Protein AF-A0A7C7WYT8-F1 (afdb_monomer)

Radius of gyration: 18.5 Å; Cα contacts (8 Å, |Δi|>4): 412; chains: 1; bounding box: 56×38×48 Å

Mean predicted aligned error: 11.15 Å

Structure (mmCIF, N/CA/C/O backbone):
data_AF-A0A7C7WYT8-F1
#
_entry.id   AF-A0A7C7WYT8-F1
#
loop_
_atom_site.group_PDB
_atom_site.id
_atom_site.type_symbol
_atom_site.label_atom_id
_atom_site.label_alt_id
_atom_site.label_comp_id
_atom_site.label_asym_id
_atom_site.label_entity_id
_atom_site.label_seq_id
_atom_site.pdbx_PDB_ins_code
_atom_site.Cartn_x
_atom_site.Cartn_y
_atom_site.Cartn_z
_atom_site.occupancy
_atom_site.B_iso_or_equiv
_atom_site.auth_seq_id
_atom_site.auth_comp_id
_atom_site.auth_asym_id
_atom_site.auth_atom_id
_atom_site.pdbx_PDB_model_num
ATOM 1 N N . MET A 1 1 ? -12.919 17.895 -23.570 1.00 29.22 1 MET A N 1
ATOM 2 C CA . MET A 1 1 ? -14.264 17.943 -22.954 1.00 29.22 1 MET A CA 1
ATOM 3 C C . MET A 1 1 ? -14.086 18.187 -21.471 1.00 29.22 1 MET A C 1
ATOM 5 O O . MET A 1 1 ? -13.219 17.578 -20.865 1.00 29.22 1 MET A O 1
ATOM 9 N N . VAL A 1 2 ? -14.806 19.173 -20.950 1.00 36.25 2 VAL A N 1
ATOM 10 C CA . VAL A 1 2 ? -14.584 19.815 -19.647 1.00 36.25 2 VAL A CA 1
ATOM 11 C C . VAL A 1 2 ? -15.156 18.960 -18.519 1.00 36.25 2 VAL A C 1
ATOM 13 O O . VAL A 1 2 ? -16.293 18.525 -18.647 1.00 36.25 2 VAL A O 1
ATOM 16 N N . ASN A 1 3 ? -14.450 18.833 -17.389 1.00 29.97 3 ASN A N 1
ATOM 17 C CA . ASN A 1 3 ? -15.117 18.765 -16.086 1.00 29.97 3 ASN A CA 1
ATOM 18 C C . ASN A 1 3 ? -14.283 19.413 -14.966 1.00 29.97 3 ASN A C 1
ATOM 20 O O . ASN A 1 3 ? -13.423 18.806 -14.344 1.00 29.97 3 ASN A O 1
ATOM 24 N N . LYS A 1 4 ? -14.565 20.709 -14.780 1.00 33.91 4 LYS A N 1
ATOM 25 C CA . LYS A 1 4 ? -14.702 21.446 -13.513 1.00 33.91 4 LYS A CA 1
ATOM 26 C C . LYS A 1 4 ? -13.928 20.900 -12.300 1.00 33.91 4 LYS A C 1
ATOM 28 O O . LYS A 1 4 ? -14.496 20.292 -11.400 1.00 33.91 4 LYS A O 1
ATOM 33 N N . LEU A 1 5 ? -12.658 21.284 -12.211 1.00 39.94 5 LEU A N 1
ATOM 34 C CA . LEU A 1 5 ? -11.981 21.499 -10.932 1.00 39.94 5 LEU A CA 1
ATOM 35 C C . LEU A 1 5 ? -12.543 22.779 -10.301 1.00 39.94 5 LEU A C 1
ATOM 37 O O . LEU A 1 5 ? -12.264 23.885 -10.760 1.00 39.94 5 LEU A O 1
ATOM 41 N N . GLY A 1 6 ? -13.368 22.629 -9.269 1.00 33.91 6 GLY A N 1
ATOM 42 C CA . GLY A 1 6 ? -13.865 23.760 -8.496 1.00 33.91 6 GLY A CA 1
ATOM 43 C C . GLY A 1 6 ? -15.051 23.405 -7.611 1.00 33.91 6 GLY A C 1
ATOM 44 O O . GLY A 1 6 ? -16.183 23.480 -8.067 1.00 33.91 6 GLY A O 1
ATOM 45 N N . LYS A 1 7 ? -14.747 23.127 -6.335 1.00 35.34 7 LYS A N 1
ATOM 46 C CA . LYS A 1 7 ? -15.657 23.015 -5.179 1.00 35.34 7 LYS A CA 1
ATOM 47 C C . LYS A 1 7 ? -16.645 21.843 -5.199 1.00 35.34 7 LYS A C 1
ATOM 49 O O . LYS A 1 7 ? -17.695 21.925 -5.809 1.00 35.34 7 LYS A O 1
ATOM 54 N N . GLU A 1 8 ? -16.317 20.812 -4.419 1.00 33.50 8 GLU A N 1
ATOM 55 C CA . GLU A 1 8 ? -17.086 20.374 -3.237 1.00 33.50 8 GLU A CA 1
ATOM 56 C C . GLU A 1 8 ? -16.431 19.109 -2.653 1.00 33.50 8 GLU A C 1
ATOM 58 O O . GLU A 1 8 ? -16.689 17.988 -3.074 1.00 33.50 8 GLU A O 1
ATOM 63 N N . PHE A 1 9 ? -15.573 19.268 -1.637 1.00 44.84 9 PHE A N 1
ATOM 64 C CA . PHE A 1 9 ? -15.157 18.162 -0.755 1.00 44.84 9 PHE A CA 1
ATOM 65 C C . PHE A 1 9 ? -16.295 17.808 0.226 1.00 44.84 9 PHE A C 1
ATOM 67 O O . PHE A 1 9 ? -16.084 17.731 1.436 1.00 44.84 9 PHE A O 1
ATOM 74 N N . ALA A 1 10 ? -17.518 17.655 -0.281 1.00 36.72 10 ALA A N 1
ATOM 75 C CA . ALA A 1 10 ? -18.745 17.573 0.508 1.00 36.72 10 ALA A CA 1
ATOM 76 C C . ALA A 1 10 ? -19.566 16.325 0.150 1.00 36.72 10 ALA A C 1
ATOM 78 O O . ALA A 1 10 ? -20.726 16.408 -0.221 1.00 36.72 10 ALA A O 1
ATOM 79 N N . ASN A 1 11 ? -18.919 15.163 0.232 1.00 41.09 11 ASN A N 1
ATOM 80 C CA . ASN A 1 11 ? -19.478 13.909 0.749 1.00 41.09 11 ASN A CA 1
ATOM 81 C C . ASN A 1 11 ? -18.380 12.851 0.635 1.00 41.09 11 ASN A C 1
ATOM 83 O O . ASN A 1 11 ? -18.300 12.105 -0.337 1.00 41.09 11 ASN A O 1
ATOM 87 N N . LYS A 1 12 ? -17.464 12.822 1.613 1.00 54.06 12 LYS A N 1
ATOM 88 C CA . LYS A 1 12 ? -16.512 11.712 1.717 1.00 54.06 12 LYS A CA 1
ATOM 89 C C . LYS A 1 12 ? -17.323 10.483 2.107 1.00 54.06 12 LYS A C 1
ATOM 91 O O . LYS A 1 12 ? -17.646 10.344 3.284 1.00 54.06 12 LYS A O 1
ATOM 96 N N . ALA A 1 13 ? -17.675 9.641 1.136 1.00 58.34 13 ALA A N 1
ATOM 97 C CA . ALA A 1 13 ? -18.209 8.318 1.419 1.00 58.34 13 ALA A CA 1
ATOM 98 C C . ALA A 1 13 ? -17.320 7.667 2.491 1.00 58.34 13 ALA A C 1
ATOM 100 O O . ALA A 1 13 ? -16.090 7.689 2.382 1.00 58.34 13 ALA A O 1
ATOM 101 N N . ASP A 1 14 ? -17.927 7.168 3.569 1.00 76.44 14 ASP A N 1
ATOM 102 C CA . ASP A 1 14 ? -17.205 6.469 4.632 1.00 76.44 14 ASP A CA 1
ATOM 103 C C . ASP A 1 14 ? -16.863 5.068 4.118 1.00 76.44 14 ASP A C 1
ATOM 105 O O . ASP A 1 14 ? -17.560 4.094 4.406 1.00 76.44 14 ASP A O 1
ATOM 109 N N . ILE A 1 15 ? -15.844 5.008 3.253 1.00 86.00 15 ILE A N 1
ATOM 110 C CA . ILE A 1 15 ? -15.311 3.766 2.708 1.00 86.00 15 ILE A CA 1
ATOM 111 C C . ILE A 1 15 ? -14.409 3.135 3.757 1.00 86.00 15 ILE A C 1
ATOM 113 O O . ILE A 1 15 ? -13.407 3.726 4.183 1.00 86.00 15 ILE A O 1
ATOM 117 N N . ARG A 1 16 ? -14.774 1.919 4.154 1.00 89.81 16 ARG A N 1
ATOM 118 C CA . ARG A 1 16 ? -14.018 1.128 5.116 1.00 89.81 16 ARG A CA 1
ATOM 119 C C . ARG A 1 16 ? -13.631 -0.215 4.528 1.00 89.81 16 ARG A C 1
ATOM 121 O O . ARG A 1 16 ? -14.393 -0.773 3.743 1.00 89.81 16 ARG A O 1
ATOM 128 N N . ILE A 1 17 ? -12.482 -0.724 4.946 1.00 91.19 17 ILE A N 1
ATOM 129 C CA . ILE A 1 17 ? -12.020 -2.076 4.624 1.00 91.19 17 ILE A CA 1
ATOM 130 C C . I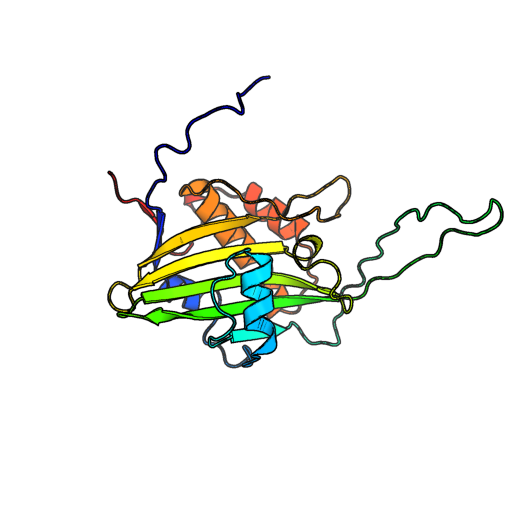LE A 1 17 ? -11.845 -2.881 5.906 1.00 91.19 17 ILE A C 1
ATOM 132 O O . ILE A 1 17 ? -11.467 -2.312 6.933 1.00 91.19 17 ILE A O 1
ATOM 136 N N . ASP A 1 18 ? -12.117 -4.180 5.845 1.00 92.06 18 ASP A N 1
ATOM 137 C CA . ASP A 1 18 ? -11.721 -5.104 6.909 1.00 92.06 18 ASP A CA 1
ATOM 138 C C . ASP A 1 18 ? -10.189 -5.213 6.924 1.00 92.06 18 ASP A C 1
ATOM 140 O O . ASP A 1 18 ? -9.567 -5.607 5.933 1.00 92.06 18 ASP A O 1
ATOM 144 N N . ILE A 1 19 ? -9.566 -4.797 8.030 1.00 92.00 19 ILE A N 1
ATOM 145 C CA . ILE A 1 19 ? -8.107 -4.759 8.136 1.00 92.00 19 ILE A CA 1
ATOM 146 C C . ILE A 1 19 ? -7.497 -6.157 8.282 1.00 92.00 19 ILE A C 1
ATOM 148 O O . ILE A 1 19 ? -6.376 -6.366 7.827 1.00 92.00 19 ILE A O 1
ATOM 152 N N . ASN A 1 20 ? -8.221 -7.121 8.858 1.00 91.25 20 ASN A N 1
ATOM 153 C CA . ASN A 1 20 ? -7.722 -8.487 9.006 1.00 91.25 20 ASN A CA 1
ATOM 154 C C . ASN A 1 20 ? -7.695 -9.184 7.651 1.00 91.25 20 ASN A C 1
ATOM 156 O O . ASN A 1 20 ? -6.673 -9.756 7.282 1.00 91.25 20 ASN A O 1
ATOM 160 N N . GLU A 1 21 ? -8.772 -9.061 6.869 1.00 91.06 21 GLU A N 1
ATOM 161 C CA . GLU A 1 21 ? -8.767 -9.584 5.502 1.00 91.06 21 GLU A CA 1
ATOM 162 C C . GLU A 1 21 ? -7.678 -8.893 4.670 1.00 91.06 21 GLU A C 1
ATOM 164 O O . GLU A 1 21 ? -6.958 -9.540 3.912 1.00 91.06 21 GLU A O 1
ATOM 169 N N . PHE A 1 22 ? -7.485 -7.582 4.848 1.00 91.75 22 PHE A N 1
ATOM 170 C CA . PHE A 1 22 ? -6.388 -6.869 4.200 1.00 91.75 22 PHE A CA 1
ATOM 171 C C . PHE A 1 22 ? -5.013 -7.447 4.586 1.00 91.75 22 PHE A C 1
ATOM 173 O O . PHE A 1 22 ? -4.163 -7.645 3.718 1.00 91.75 22 PHE A O 1
ATOM 180 N N . PHE A 1 23 ? -4.788 -7.767 5.863 1.00 91.31 23 PHE A N 1
ATOM 181 C CA . PHE A 1 23 ? -3.543 -8.383 6.332 1.00 91.31 23 PHE A CA 1
ATOM 182 C C . PHE A 1 23 ? -3.325 -9.779 5.749 1.00 91.31 23 PHE A C 1
ATOM 184 O O . PHE A 1 23 ? -2.203 -10.094 5.344 1.00 91.31 23 PHE A O 1
ATOM 191 N N . GLU A 1 24 ? -4.379 -10.589 5.668 1.00 90.38 24 GLU A N 1
ATOM 192 C CA . GLU A 1 24 ? -4.338 -11.928 5.077 1.00 90.38 24 GLU A CA 1
ATOM 193 C C . GLU A 1 24 ? -4.011 -11.870 3.581 1.00 90.38 24 GLU A C 1
ATOM 195 O O . GLU A 1 24 ? -3.082 -12.540 3.131 1.00 90.38 24 GLU A O 1
ATOM 200 N N . ARG A 1 25 ? -4.700 -11.012 2.819 1.00 89.25 25 ARG A N 1
ATOM 201 C CA . ARG A 1 25 ? -4.519 -10.877 1.360 1.00 89.25 25 ARG A CA 1
ATOM 202 C C . ARG A 1 25 ? -3.131 -10.401 0.963 1.00 89.25 25 ARG A C 1
ATOM 204 O O . ARG A 1 25 ? -2.635 -10.784 -0.088 1.00 89.25 25 ARG A O 1
ATOM 211 N N . PHE A 1 26 ? -2.519 -9.549 1.780 1.00 90.81 26 PHE A N 1
ATOM 212 C CA . PHE A 1 26 ? -1.166 -9.053 1.536 1.00 90.81 26 PHE A CA 1
ATOM 213 C C . PHE A 1 26 ? -0.084 -9.870 2.248 1.00 90.81 26 PHE A C 1
ATOM 215 O O . PHE A 1 26 ? 1.088 -9.502 2.158 1.00 90.81 26 PHE A O 1
ATOM 222 N N . HIS A 1 27 ? -0.445 -10.957 2.940 1.00 89.56 27 HIS A N 1
ATOM 223 C CA . HIS A 1 27 ? 0.479 -11.796 3.707 1.00 89.56 27 HIS A CA 1
ATOM 224 C C . HIS A 1 27 ? 1.312 -10.999 4.734 1.00 89.56 27 HIS A C 1
ATOM 226 O O . HIS A 1 27 ? 2.478 -11.296 4.981 1.00 89.56 27 HIS A O 1
ATOM 232 N N . LEU A 1 28 ? 0.731 -9.972 5.367 1.00 89.81 28 LEU A N 1
ATOM 233 C CA . LEU A 1 28 ? 1.478 -9.033 6.227 1.00 89.81 28 LEU A CA 1
ATOM 234 C C . LEU A 1 28 ? 1.940 -9.639 7.561 1.00 89.81 28 LEU A C 1
ATOM 236 O O . LEU A 1 28 ? 2.813 -9.088 8.238 1.00 89.81 28 LEU A O 1
ATOM 240 N N . HIS A 1 29 ? 1.368 -10.777 7.952 1.00 86.25 29 HIS A N 1
ATOM 241 C CA . HIS A 1 29 ? 1.795 -11.536 9.127 1.00 86.25 29 HIS A CA 1
ATOM 242 C C . HIS A 1 29 ? 2.935 -12.515 8.848 1.00 86.25 29 HIS A C 1
ATOM 244 O O . HIS A 1 29 ? 3.522 -13.023 9.802 1.00 86.25 29 HIS A O 1
ATOM 250 N N . ASP A 1 30 ? 3.277 -12.734 7.582 1.00 85.00 30 ASP A N 1
ATOM 251 C CA . ASP A 1 30 ? 4.286 -13.697 7.165 1.00 85.00 30 ASP A CA 1
ATOM 252 C C . ASP A 1 30 ? 5.673 -13.393 7.774 1.00 85.00 30 ASP A C 1
ATOM 254 O O . ASP A 1 30 ? 6.023 -12.238 8.038 1.00 85.00 30 ASP A O 1
ATOM 258 N N . GLU A 1 31 ? 6.473 -14.428 8.037 1.00 81.50 31 GLU A N 1
ATOM 259 C CA . GLU A 1 31 ? 7.799 -14.309 8.651 1.00 81.50 31 GLU A CA 1
ATOM 260 C C . GLU A 1 31 ? 8.823 -13.559 7.789 1.00 81.50 31 GLU A C 1
ATOM 262 O O . GLU A 1 31 ? 9.823 -13.049 8.312 1.00 81.50 31 GLU A O 1
ATOM 267 N N . HIS A 1 32 ? 8.591 -13.460 6.480 1.00 82.25 32 HIS A N 1
ATOM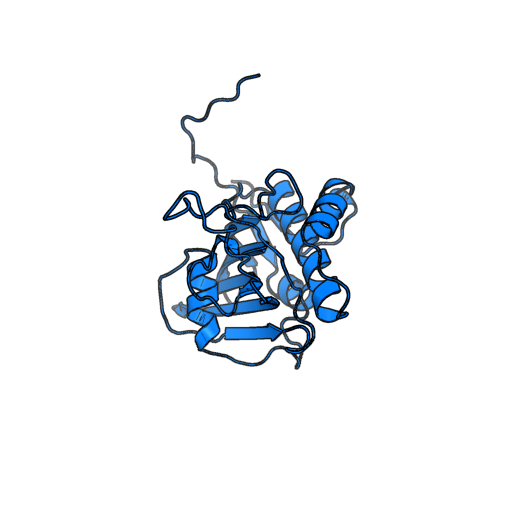 268 C CA . HIS A 1 32 ? 9.451 -12.717 5.570 1.00 82.25 32 HIS A CA 1
ATOM 269 C C . HIS A 1 32 ? 9.390 -11.201 5.805 1.00 82.25 32 HIS A C 1
ATOM 271 O O . HIS A 1 32 ? 10.354 -10.498 5.502 1.00 82.25 32 HIS A O 1
ATOM 277 N N . PHE A 1 33 ? 8.307 -10.690 6.400 1.00 85.81 33 PHE A N 1
ATOM 278 C CA . PHE A 1 33 ? 8.238 -9.302 6.849 1.00 85.81 33 PHE A CA 1
ATOM 279 C C . PHE A 1 33 ? 9.126 -9.101 8.081 1.00 85.81 33 PHE A C 1
ATOM 281 O O . PHE A 1 33 ? 8.801 -9.555 9.183 1.00 85.81 33 PHE A O 1
ATOM 288 N N . LYS A 1 34 ? 10.242 -8.391 7.916 1.00 86.19 34 LYS A N 1
ATOM 289 C CA . LYS A 1 34 ? 11.188 -8.110 9.004 1.00 86.19 34 LYS A CA 1
ATOM 290 C C . LYS A 1 34 ? 10.871 -6.772 9.656 1.00 86.19 34 LYS A C 1
ATOM 292 O O . LYS A 1 34 ? 10.515 -5.819 8.967 1.00 86.19 34 LYS A O 1
ATOM 297 N N . GLU A 1 35 ? 10.963 -6.721 10.983 1.00 85.69 35 GLU A N 1
ATOM 298 C CA . GLU A 1 35 ? 10.805 -5.474 11.734 1.00 85.69 35 GLU A CA 1
ATOM 299 C C . GLU A 1 35 ? 11.935 -4.504 11.385 1.00 85.69 35 GLU A C 1
ATOM 301 O O . GLU A 1 35 ? 13.109 -4.867 11.451 1.00 85.69 35 GLU A O 1
ATOM 306 N N . ASP A 1 36 ? 11.576 -3.273 11.022 1.00 82.19 36 ASP A N 1
ATOM 307 C CA . ASP A 1 36 ? 12.548 -2.229 10.701 1.00 82.19 36 ASP A CA 1
ATOM 308 C C . ASP A 1 36 ? 11.994 -0.838 11.054 1.00 82.19 36 ASP A C 1
ATOM 310 O O . ASP A 1 36 ? 11.259 -0.247 10.258 1.00 82.19 36 ASP A O 1
ATOM 314 N N . PRO A 1 37 ? 12.382 -0.271 12.213 1.00 75.81 37 PRO A N 1
ATOM 315 C CA . PRO A 1 37 ? 11.924 1.042 12.661 1.00 75.81 37 PRO A CA 1
ATOM 316 C C . PRO A 1 37 ? 12.203 2.186 11.678 1.00 75.81 37 PRO A C 1
ATOM 318 O O . PRO A 1 37 ? 11.494 3.195 11.707 1.00 75.81 37 PRO A O 1
ATOM 321 N N . ALA A 1 38 ? 13.211 2.061 10.806 1.00 77.06 38 ALA A N 1
ATOM 322 C CA . ALA A 1 38 ? 13.522 3.092 9.821 1.00 77.06 38 ALA A CA 1
ATOM 323 C C . ALA A 1 38 ? 12.428 3.206 8.748 1.00 77.06 38 ALA A C 1
ATOM 325 O O . ALA A 1 38 ? 12.237 4.282 8.178 1.00 77.06 38 ALA A O 1
ATOM 326 N N . PHE A 1 39 ? 11.666 2.134 8.502 1.00 79.25 39 PHE A N 1
ATOM 327 C CA . PHE A 1 39 ? 10.574 2.151 7.532 1.00 79.25 39 PHE A CA 1
ATOM 328 C C . PHE A 1 39 ? 9.299 2.811 8.058 1.00 79.25 39 PHE A C 1
ATOM 330 O O . PHE A 1 39 ? 8.484 3.240 7.243 1.00 79.25 39 PHE A O 1
ATOM 337 N N . HIS A 1 40 ? 9.132 2.977 9.375 1.00 84.19 40 HIS A N 1
ATOM 338 C CA . HIS A 1 40 ? 7.969 3.669 9.942 1.00 84.19 40 HIS A CA 1
ATOM 339 C C . HIS A 1 40 ? 7.808 5.082 9.361 1.00 84.19 40 HIS A C 1
ATOM 341 O O . HIS A 1 40 ? 6.774 5.426 8.785 1.00 84.19 40 HIS A O 1
ATOM 347 N N . THR A 1 41 ? 8.858 5.901 9.467 1.00 81.25 41 THR A N 1
ATOM 348 C CA . THR A 1 41 ? 8.844 7.292 8.991 1.00 81.25 41 THR A CA 1
ATOM 349 C C . THR A 1 41 ? 8.752 7.370 7.473 1.00 81.25 41 THR A C 1
ATOM 351 O O . THR A 1 41 ? 8.072 8.250 6.951 1.00 81.25 41 THR A O 1
ATOM 354 N N . VAL A 1 42 ? 9.377 6.426 6.768 1.00 79.19 42 VAL A N 1
ATOM 355 C CA . VAL A 1 42 ? 9.320 6.312 5.308 1.00 79.19 42 VAL A CA 1
ATOM 356 C C . VAL A 1 42 ? 7.894 6.050 4.831 1.00 79.19 42 VAL A C 1
ATOM 358 O O . VAL A 1 42 ? 7.398 6.794 3.989 1.00 79.19 42 VAL A O 1
ATOM 361 N N . VAL A 1 43 ? 7.213 5.044 5.391 1.00 84.69 43 VAL A N 1
ATOM 362 C CA . VAL A 1 43 ? 5.835 4.689 5.016 1.00 84.69 43 VAL A CA 1
ATOM 363 C C . VAL A 1 43 ? 4.910 5.880 5.256 1.00 84.69 43 VAL A C 1
ATOM 365 O O . VAL A 1 43 ? 4.182 6.284 4.349 1.00 84.69 43 VAL A O 1
ATOM 368 N N . LEU A 1 44 ? 4.986 6.500 6.442 1.00 84.94 44 LEU A N 1
ATOM 369 C CA . LEU A 1 44 ? 4.170 7.669 6.774 1.00 84.94 44 LEU A CA 1
ATOM 370 C C . LEU A 1 44 ? 4.482 8.880 5.886 1.00 84.94 44 LEU A C 1
ATOM 372 O O . LEU A 1 44 ? 3.560 9.608 5.523 1.00 84.94 44 LEU A O 1
ATOM 376 N N . ALA A 1 45 ? 5.742 9.108 5.512 1.00 82.44 45 ALA A N 1
ATOM 377 C CA . ALA A 1 45 ? 6.122 10.195 4.612 1.00 82.44 45 ALA A CA 1
ATOM 378 C C . ALA A 1 45 ? 5.593 9.977 3.185 1.00 82.44 45 ALA A C 1
ATOM 380 O O . ALA A 1 45 ? 5.053 10.915 2.591 1.00 82.44 45 ALA A O 1
ATOM 381 N N . SER A 1 46 ? 5.680 8.749 2.662 1.00 81.62 46 SER A N 1
ATOM 382 C CA . SER A 1 46 ? 5.185 8.383 1.327 1.00 81.62 46 SER A CA 1
ATOM 383 C C . SER A 1 46 ? 3.680 8.623 1.184 1.00 81.62 46 SER A C 1
ATOM 385 O O . SER A 1 46 ? 3.245 9.211 0.199 1.00 81.62 46 SER A O 1
ATOM 387 N N . VAL A 1 47 ? 2.888 8.293 2.209 1.00 84.06 47 VAL A N 1
ATOM 388 C CA . VAL A 1 47 ? 1.439 8.589 2.247 1.00 84.06 47 VAL A CA 1
ATOM 389 C C . VAL A 1 47 ? 1.116 9.954 2.880 1.00 84.06 47 VAL A C 1
ATOM 391 O O . VAL A 1 47 ? -0.047 10.312 3.082 1.00 84.06 47 VAL A O 1
ATOM 394 N N . ASN A 1 48 ? 2.143 10.752 3.189 1.00 81.81 48 ASN A N 1
ATOM 395 C CA . ASN A 1 48 ? 2.076 12.092 3.776 1.00 81.81 48 ASN A CA 1
ATOM 396 C C . ASN A 1 48 ? 1.288 12.169 5.118 1.00 81.81 48 ASN A C 1
ATOM 398 O O . ASN A 1 48 ? 0.697 13.194 5.465 1.00 81.81 48 ASN A O 1
ATOM 402 N N . ALA A 1 49 ? 1.258 11.085 5.891 1.00 77.88 49 ALA A N 1
ATOM 403 C CA . ALA A 1 49 ? 0.500 10.931 7.136 1.00 77.88 49 ALA A CA 1
ATOM 404 C C . ALA A 1 49 ? 1.267 11.334 8.415 1.00 77.88 49 ALA A C 1
ATOM 406 O O . ALA A 1 49 ? 0.862 10.949 9.511 1.00 77.88 49 ALA A O 1
ATOM 407 N N . LEU A 1 50 ? 2.357 12.103 8.301 1.00 63.62 50 LEU A N 1
ATOM 408 C CA . LEU A 1 50 ? 3.271 12.423 9.407 1.00 63.62 50 LEU A CA 1
ATOM 409 C C . LEU A 1 50 ? 2.552 13.094 10.595 1.00 63.62 50 LEU A C 1
ATOM 411 O O . LEU A 1 50 ? 2.308 14.300 10.603 1.00 63.62 50 LEU A O 1
ATOM 415 N N . LYS A 1 51 ? 2.223 12.286 11.610 1.00 62.44 51 LYS A N 1
ATOM 416 C CA . LYS A 1 51 ? 1.723 12.721 12.926 1.00 62.44 51 LYS A CA 1
ATOM 417 C C . LYS A 1 51 ? 2.552 12.160 14.094 1.00 62.44 51 LYS A C 1
ATOM 419 O O . LYS A 1 51 ? 2.432 12.673 15.199 1.00 62.44 51 LYS A O 1
ATOM 424 N N . SER A 1 52 ? 3.392 11.144 13.866 1.00 62.97 52 SER A N 1
ATOM 425 C CA . SER A 1 52 ? 4.299 10.532 14.853 1.00 62.97 52 SER A CA 1
ATOM 426 C C . SER A 1 52 ? 5.503 9.894 14.162 1.00 62.97 52 SER A C 1
ATOM 428 O O . SER A 1 52 ? 5.424 9.530 12.992 1.00 62.97 52 SER A O 1
ATOM 430 N N . THR A 1 53 ? 6.604 9.749 14.899 1.00 65.00 53 THR A N 1
ATOM 431 C CA . THR A 1 53 ? 7.824 9.032 14.493 1.00 65.00 53 THR A CA 1
ATOM 432 C C . THR A 1 53 ? 7.965 7.666 15.170 1.00 65.00 53 THR A C 1
ATOM 434 O O . THR A 1 53 ? 8.997 7.016 15.023 1.00 65.00 53 THR A O 1
ATOM 437 N N . HIS A 1 54 ? 6.959 7.236 15.936 1.00 65.94 54 HIS A N 1
ATOM 438 C CA . HIS A 1 54 ? 6.985 6.001 16.717 1.00 65.94 54 HIS A CA 1
ATOM 439 C C . HIS A 1 54 ? 5.823 5.071 16.343 1.00 65.94 54 HIS A C 1
ATOM 441 O O . HIS A 1 54 ? 4.661 5.479 16.396 1.00 65.94 54 HIS A O 1
ATOM 447 N N . GLY A 1 55 ? 6.142 3.809 16.044 1.00 73.50 55 GLY A N 1
ATOM 448 C CA . GLY A 1 55 ? 5.187 2.726 15.804 1.00 73.50 55 GLY A CA 1
ATOM 449 C C . GLY A 1 55 ? 5.872 1.476 15.230 1.00 73.50 55 GLY A C 1
ATOM 450 O O . GLY A 1 55 ? 6.962 1.592 14.661 1.00 73.50 55 GLY A O 1
ATOM 451 N N . PRO A 1 56 ? 5.288 0.273 15.393 1.00 83.81 56 PRO A N 1
ATOM 452 C CA . PRO A 1 56 ? 5.795 -0.930 14.741 1.00 83.81 56 PRO A CA 1
ATOM 453 C C . PRO A 1 56 ? 5.761 -0.784 13.216 1.00 83.81 56 PRO A C 1
ATOM 455 O O . PRO A 1 56 ? 4.790 -0.314 12.620 1.00 83.81 56 PRO A O 1
ATOM 458 N N . SER A 1 57 ? 6.838 -1.196 12.563 1.00 85.50 57 SER A N 1
ATOM 459 C CA . SER A 1 57 ? 6.942 -1.218 11.104 1.00 85.50 57 SER A CA 1
ATOM 460 C C . SER A 1 57 ? 7.629 -2.490 10.661 1.00 85.50 57 SER A C 1
ATOM 462 O O . SER A 1 57 ? 8.525 -2.995 11.341 1.00 85.50 57 SER A O 1
ATOM 464 N N . ARG A 1 58 ? 7.166 -3.021 9.532 1.00 86.69 58 ARG A N 1
ATOM 465 C CA . ARG A 1 58 ? 7.711 -4.225 8.924 1.00 86.69 58 ARG A CA 1
ATOM 466 C C . ARG A 1 58 ? 7.840 -4.029 7.422 1.00 86.69 58 ARG A C 1
ATOM 468 O O . ARG A 1 58 ? 7.016 -3.368 6.789 1.00 86.69 58 ARG A O 1
ATOM 475 N N . VAL A 1 59 ? 8.873 -4.628 6.850 1.00 83.94 59 VAL A N 1
ATOM 476 C CA . VAL A 1 59 ? 9.167 -4.551 5.420 1.00 83.94 59 VAL A CA 1
ATOM 477 C C . VAL A 1 59 ? 9.469 -5.936 4.865 1.00 83.94 59 VAL A C 1
ATOM 479 O O . VAL A 1 59 ? 10.163 -6.735 5.492 1.00 83.94 59 VAL A O 1
ATOM 482 N N . TYR A 1 60 ? 8.940 -6.207 3.678 1.00 83.00 60 TYR A N 1
ATOM 483 C CA . TYR A 1 60 ? 9.315 -7.324 2.829 1.00 83.00 60 TYR A CA 1
ATOM 484 C C . TYR A 1 60 ? 10.088 -6.773 1.632 1.00 83.00 60 TYR A C 1
ATOM 486 O O . TYR A 1 60 ? 9.590 -5.921 0.889 1.00 83.00 60 TYR A O 1
ATOM 494 N N . MET A 1 61 ? 11.291 -7.292 1.412 1.00 73.25 61 MET A N 1
ATOM 495 C CA . MET A 1 61 ? 12.093 -7.003 0.225 1.00 73.25 61 MET A CA 1
ATOM 496 C C . MET A 1 61 ? 12.174 -8.267 -0.625 1.00 73.25 61 MET A C 1
ATOM 498 O O . MET A 1 61 ? 12.609 -9.304 -0.125 1.00 73.25 61 MET A O 1
ATOM 502 N N . SER A 1 62 ? 11.809 -8.193 -1.909 1.00 61.03 62 SER A N 1
ATOM 503 C CA . SER A 1 62 ? 12.207 -9.248 -2.845 1.00 61.03 62 SER A CA 1
ATOM 504 C C . SER A 1 62 ? 13.731 -9.196 -2.922 1.00 61.03 62 SER A C 1
ATOM 506 O O . SER A 1 62 ? 14.241 -8.190 -3.397 1.00 61.03 62 SER A O 1
ATOM 508 N N . GLU A 1 63 ? 14.423 -10.190 -2.361 1.00 52.47 63 GLU A N 1
ATOM 509 C CA . GLU A 1 63 ? 15.888 -10.364 -2.285 1.00 52.47 63 GLU A CA 1
ATOM 510 C C . GLU A 1 63 ? 16.770 -9.153 -2.684 1.00 52.47 63 GLU A C 1
ATOM 512 O O . GLU A 1 63 ? 16.784 -8.764 -3.855 1.00 52.47 63 GLU A O 1
ATOM 517 N N . PRO A 1 64 ? 17.638 -8.630 -1.793 1.00 46.47 64 PRO A N 1
ATOM 518 C CA . PRO A 1 64 ? 18.460 -7.443 -2.074 1.00 46.47 64 PRO A CA 1
ATOM 519 C C . PRO A 1 64 ? 19.315 -7.535 -3.356 1.00 46.47 64 PRO A C 1
ATOM 521 O O . PRO A 1 64 ? 19.623 -6.507 -3.954 1.00 46.47 64 PRO A O 1
ATOM 524 N N . ASN A 1 65 ? 19.626 -8.751 -3.822 1.00 41.41 65 ASN A N 1
ATOM 525 C CA . ASN A 1 65 ? 20.452 -9.017 -5.004 1.00 41.41 65 ASN A CA 1
ATOM 526 C C . ASN A 1 65 ? 19.684 -9.042 -6.344 1.00 41.41 65 ASN A C 1
ATOM 528 O O . ASN A 1 65 ? 20.318 -9.121 -7.396 1.00 41.41 65 ASN A O 1
ATOM 532 N N . LYS A 1 66 ? 18.344 -8.978 -6.347 1.00 43.19 66 LYS A N 1
ATOM 533 C CA . LYS A 1 66 ? 17.524 -8.854 -7.569 1.00 43.19 66 LYS A CA 1
ATOM 534 C C . LYS A 1 66 ? 17.091 -7.404 -7.761 1.00 43.19 66 LYS A C 1
ATOM 536 O O . LYS A 1 66 ? 15.918 -7.046 -7.705 1.00 43.19 66 LYS A O 1
ATOM 541 N N . THR A 1 67 ? 18.084 -6.553 -7.964 1.00 45.94 67 THR A N 1
ATOM 542 C CA . THR A 1 67 ? 17.901 -5.135 -8.256 1.00 45.94 67 THR A CA 1
ATOM 543 C C . THR A 1 67 ? 17.305 -4.977 -9.655 1.00 45.94 67 THR A C 1
ATOM 545 O O . THR A 1 67 ? 17.890 -5.437 -10.637 1.00 45.94 67 THR A O 1
ATOM 548 N N . PHE A 1 68 ? 16.165 -4.297 -9.784 1.00 45.00 68 PHE A N 1
ATOM 549 C CA . PHE A 1 68 ? 15.706 -3.860 -11.100 1.00 45.00 68 PHE A CA 1
ATOM 550 C C . PHE A 1 68 ? 16.474 -2.591 -11.446 1.00 45.00 68 PHE A C 1
ATOM 552 O O . PHE A 1 68 ? 16.300 -1.547 -10.815 1.00 45.00 68 PHE A O 1
ATOM 559 N N . LYS A 1 69 ? 17.353 -2.677 -12.445 1.00 39.25 69 LYS A N 1
ATOM 560 C CA . LYS A 1 69 ? 17.999 -1.490 -13.006 1.00 39.25 69 LYS A CA 1
ATOM 561 C C . LYS A 1 69 ? 16.943 -0.702 -13.768 1.00 39.25 69 LYS A C 1
ATOM 563 O O . LYS A 1 69 ? 16.482 -1.139 -14.820 1.00 39.25 69 LYS A O 1
ATOM 568 N N . VAL A 1 70 ? 16.544 0.446 -13.232 1.00 39.19 70 VAL A N 1
ATOM 569 C CA . VAL A 1 70 ? 15.758 1.417 -13.989 1.00 39.19 70 VAL A CA 1
ATOM 570 C C . VAL A 1 70 ? 16.757 2.405 -14.569 1.00 39.19 70 VAL A C 1
ATOM 572 O O . VAL A 1 70 ? 17.196 3.334 -13.898 1.00 39.19 70 VAL A O 1
ATOM 575 N N . SER A 1 71 ? 17.139 2.195 -15.826 1.00 35.91 71 SER A N 1
ATOM 576 C CA . SER A 1 71 ? 17.878 3.205 -16.578 1.00 35.91 71 SER A CA 1
ATOM 577 C C . SER A 1 71 ? 16.940 4.386 -16.816 1.00 35.91 71 SER A C 1
ATOM 579 O O . SER A 1 71 ? 16.007 4.293 -17.612 1.00 35.91 71 SER A O 1
ATOM 581 N N . ARG A 1 72 ? 17.140 5.479 -16.078 1.00 39.38 72 ARG A N 1
ATOM 582 C CA . ARG A 1 72 ? 16.422 6.735 -16.291 1.00 39.38 72 ARG A CA 1
ATOM 583 C C . ARG A 1 72 ? 17.418 7.732 -16.864 1.00 39.38 72 ARG A C 1
ATOM 585 O O . ARG A 1 72 ? 18.316 8.178 -16.163 1.00 39.38 72 ARG A O 1
ATOM 592 N N . THR A 1 73 ? 17.268 8.056 -18.143 1.00 38.03 73 THR A N 1
ATOM 593 C CA . THR A 1 73 ? 18.014 9.148 -18.768 1.00 38.03 73 THR A CA 1
ATOM 594 C C . THR A 1 73 ? 17.327 10.446 -18.377 1.00 38.03 73 THR A C 1
ATOM 596 O O . THR A 1 73 ? 16.208 10.711 -18.813 1.00 38.03 73 THR A O 1
ATOM 599 N N . PHE A 1 74 ? 17.971 11.247 -17.539 1.00 43.47 74 PHE A N 1
ATOM 600 C CA . PHE A 1 74 ? 17.602 12.648 -17.399 1.00 43.47 74 PHE A CA 1
ATOM 601 C C . PHE A 1 74 ? 18.617 13.467 -18.177 1.00 43.47 74 PHE A C 1
ATOM 603 O O . PHE A 1 74 ? 19.818 13.266 -18.027 1.00 43.47 74 PHE A O 1
ATOM 610 N N . ALA A 1 75 ? 18.140 14.390 -19.008 1.00 34.09 75 ALA A N 1
ATOM 611 C CA . ALA A 1 75 ? 19.003 15.423 -19.548 1.00 34.09 75 ALA A CA 1
ATOM 612 C C . ALA A 1 75 ? 19.358 16.365 -18.391 1.00 34.09 75 ALA A C 1
ATOM 614 O O . ALA A 1 75 ? 18.552 17.216 -18.011 1.00 34.09 75 ALA A O 1
ATOM 615 N N . MET A 1 76 ? 20.534 16.194 -17.787 1.00 39.69 76 MET A N 1
ATOM 616 C CA . MET A 1 76 ? 21.134 17.314 -17.074 1.00 39.69 76 MET A CA 1
ATOM 617 C C . MET A 1 76 ? 21.438 18.408 -18.107 1.00 39.69 76 MET A C 1
ATOM 619 O O . MET A 1 76 ? 21.889 18.074 -19.205 1.00 39.69 76 MET A O 1
ATOM 623 N N . PRO A 1 77 ? 21.178 19.696 -17.815 1.00 40.47 77 PRO A N 1
ATOM 624 C CA . PRO A 1 77 ? 21.676 20.761 -18.672 1.00 40.47 77 PRO A CA 1
ATOM 625 C C . PRO A 1 77 ? 23.195 20.603 -18.736 1.00 40.47 77 PRO A C 1
ATOM 627 O O . PRO A 1 77 ? 23.848 20.618 -17.691 1.00 40.47 77 PRO A O 1
ATOM 630 N N . ALA A 1 78 ? 23.732 20.381 -19.935 1.00 46.38 78 ALA A N 1
ATOM 631 C CA . ALA A 1 78 ? 25.163 20.237 -20.126 1.00 46.38 78 ALA A CA 1
ATOM 632 C C . ALA A 1 78 ? 25.858 21.488 -19.567 1.00 46.38 78 ALA A C 1
ATOM 634 O O . ALA A 1 78 ? 25.460 22.617 -19.867 1.00 46.38 78 ALA A O 1
ATOM 635 N N . LEU A 1 79 ? 26.859 21.291 -18.707 1.00 50.97 79 LEU A N 1
ATOM 636 C CA . LEU A 1 79 ? 27.665 22.393 -18.176 1.00 50.97 79 LEU A CA 1
ATOM 637 C C . LEU A 1 79 ? 28.570 22.995 -19.271 1.00 50.97 79 LEU A C 1
ATOM 639 O O . LEU A 1 79 ? 29.067 24.108 -19.097 1.00 50.97 79 LEU A O 1
ATOM 643 N N . SER A 1 80 ? 28.732 22.300 -20.405 1.00 47.16 80 SER A N 1
ATOM 644 C CA . SER A 1 80 ? 29.412 22.764 -21.616 1.00 47.16 80 SER A CA 1
ATOM 645 C C . SER A 1 80 ? 28.943 21.988 -22.865 1.00 47.16 80 SER A C 1
ATOM 647 O O . SER A 1 80 ? 28.364 20.913 -22.739 1.00 47.16 80 SER A O 1
ATOM 649 N N . GLU A 1 81 ? 29.169 22.521 -24.075 1.00 52.34 81 GLU A N 1
ATOM 650 C CA . GLU A 1 81 ? 28.770 21.896 -25.359 1.00 52.34 81 GLU A CA 1
ATOM 651 C C . GLU A 1 81 ? 29.570 20.621 -25.725 1.00 52.34 81 GLU A C 1
ATOM 653 O O . GLU A 1 81 ? 29.256 19.985 -26.730 1.00 52.34 81 GLU A O 1
ATOM 658 N N . GLU A 1 82 ? 30.578 20.234 -24.933 1.00 53.12 82 GLU A N 1
ATOM 659 C CA . GLU A 1 82 ? 31.482 19.104 -25.220 1.00 53.12 82 GLU A CA 1
ATOM 660 C C . GLU A 1 82 ? 31.263 17.869 -24.326 1.00 53.12 82 GLU A C 1
ATOM 662 O O . GLU A 1 82 ? 31.901 16.839 -24.548 1.00 53.12 82 GLU A O 1
ATOM 667 N N . ASP A 1 83 ? 30.360 17.938 -23.345 1.00 52.31 83 ASP A N 1
ATOM 668 C CA . ASP A 1 83 ? 30.132 16.839 -22.404 1.00 52.31 83 ASP A CA 1
ATOM 669 C C . ASP A 1 83 ? 28.987 15.927 -22.878 1.00 52.31 83 ASP A C 1
ATOM 671 O O . ASP A 1 83 ? 27.833 16.355 -23.000 1.00 52.31 83 ASP A O 1
ATOM 675 N N . ASP A 1 84 ? 29.296 14.647 -23.125 1.00 50.09 84 ASP A N 1
ATOM 676 C CA . ASP A 1 84 ? 28.278 13.607 -23.298 1.00 50.09 84 ASP A CA 1
ATOM 677 C C . ASP A 1 84 ? 27.356 13.589 -22.062 1.00 50.09 84 ASP A C 1
ATOM 679 O O . ASP A 1 84 ? 27.840 13.687 -20.931 1.00 50.09 84 ASP A O 1
ATOM 683 N N . PRO A 1 85 ? 26.026 13.456 -22.226 1.00 52.44 85 PRO A N 1
ATOM 684 C CA . PRO A 1 85 ? 25.112 13.460 -21.093 1.00 52.44 85 PRO A CA 1
ATOM 685 C C . PRO A 1 85 ? 25.444 12.307 -20.138 1.00 52.44 85 PRO A C 1
ATOM 687 O O . PRO A 1 85 ? 25.371 11.135 -20.520 1.00 52.44 85 PRO A O 1
ATOM 690 N N . ASP A 1 86 ? 25.763 12.640 -18.884 1.00 46.16 86 ASP A N 1
ATOM 691 C CA . ASP A 1 86 ? 26.066 11.658 -17.845 1.00 46.16 86 ASP A CA 1
ATOM 692 C C . ASP A 1 86 ? 24.917 10.649 -17.700 1.00 46.16 86 ASP A C 1
ATOM 694 O O . ASP A 1 86 ? 23.791 10.970 -17.300 1.00 46.16 86 ASP A O 1
ATOM 698 N N . MET A 1 87 ? 25.203 9.385 -18.017 1.00 45.88 87 MET A N 1
ATOM 699 C CA . MET A 1 87 ? 24.251 8.295 -17.837 1.00 45.88 87 MET A CA 1
ATOM 700 C C . MET A 1 87 ? 24.216 7.861 -16.370 1.00 45.88 87 MET A C 1
ATOM 702 O O . MET A 1 87 ? 24.943 6.961 -15.947 1.00 45.88 87 MET A O 1
ATOM 706 N N . VAL A 1 88 ? 23.323 8.462 -15.583 1.00 44.78 88 VAL A N 1
ATOM 707 C CA . VAL A 1 88 ? 23.081 8.033 -14.198 1.00 44.78 88 VAL A CA 1
ATOM 708 C C . VAL A 1 88 ? 22.210 6.774 -14.188 1.00 44.78 88 VAL A C 1
ATOM 710 O O . VAL A 1 88 ? 21.038 6.787 -14.565 1.00 44.78 88 VAL A O 1
ATOM 713 N N . THR A 1 89 ? 22.777 5.656 -13.731 1.00 42.69 89 THR A N 1
ATOM 714 C CA . THR A 1 89 ? 22.020 4.415 -13.511 1.00 42.69 89 THR A CA 1
ATOM 715 C C . THR A 1 89 ? 21.502 4.382 -12.079 1.00 42.69 89 THR A C 1
ATOM 717 O O . THR A 1 89 ? 22.269 4.138 -11.151 1.00 42.69 89 THR A O 1
ATOM 720 N N . VAL A 1 90 ? 20.195 4.576 -11.893 1.00 45.78 90 VAL A N 1
ATOM 721 C CA . VAL A 1 90 ? 19.559 4.401 -10.581 1.00 45.78 90 VAL A CA 1
ATOM 722 C C . VAL A 1 90 ? 19.209 2.926 -10.394 1.00 45.78 90 VAL A C 1
ATOM 724 O O . VAL A 1 90 ? 18.434 2.337 -11.152 1.00 45.78 90 VAL A O 1
ATOM 727 N N . SER A 1 91 ? 19.804 2.319 -9.373 1.00 48.38 91 SER A N 1
ATOM 728 C CA . SER A 1 91 ? 19.554 0.932 -8.989 1.00 48.38 91 SER A CA 1
ATOM 729 C C . SER A 1 91 ? 18.567 0.893 -7.825 1.00 48.38 91 SER A C 1
ATOM 731 O O . SER A 1 91 ? 18.711 1.649 -6.863 1.00 48.38 91 SER A O 1
ATOM 733 N N . GLY A 1 92 ? 17.547 0.034 -7.913 1.00 59.69 92 GLY A N 1
ATOM 734 C CA . GLY A 1 92 ? 16.626 -0.143 -6.803 1.00 59.69 92 GLY A CA 1
ATOM 735 C C . GLY A 1 92 ? 15.857 -1.458 -6.770 1.00 59.69 92 GLY A C 1
ATOM 736 O O . GLY A 1 92 ? 15.592 -2.069 -7.806 1.00 59.69 92 GLY A O 1
ATOM 737 N N . SER A 1 93 ? 15.492 -1.892 -5.563 1.00 70.62 93 SER A N 1
ATOM 738 C CA . SER A 1 93 ? 14.767 -3.149 -5.327 1.00 70.62 93 SER A CA 1
ATOM 739 C C . SER A 1 93 ? 13.336 -2.859 -4.876 1.00 70.62 93 SER A C 1
ATOM 741 O O . SER A 1 93 ? 13.136 -2.055 -3.965 1.00 70.62 93 SER A O 1
ATOM 743 N N . PRO A 1 94 ? 12.305 -3.443 -5.499 1.00 79.06 94 PRO A N 1
ATOM 744 C CA . PRO A 1 94 ? 10.942 -3.229 -5.064 1.00 79.06 94 PRO A CA 1
ATOM 745 C C . PRO A 1 94 ? 10.713 -3.844 -3.686 1.00 79.06 94 PRO A C 1
ATOM 747 O O . PRO A 1 94 ? 11.240 -4.907 -3.357 1.00 79.06 94 PRO A O 1
ATOM 750 N N . CYS A 1 95 ? 9.930 -3.157 -2.867 1.00 83.88 95 CYS A N 1
ATOM 751 C CA . CYS A 1 95 ? 9.561 -3.646 -1.552 1.00 83.88 95 CYS A CA 1
ATOM 752 C C . CYS A 1 95 ? 8.112 -3.304 -1.218 1.00 83.88 95 CYS A C 1
ATOM 754 O O . CYS A 1 95 ? 7.555 -2.308 -1.696 1.00 83.88 95 CYS A O 1
ATOM 756 N N . VAL A 1 96 ? 7.529 -4.152 -0.374 1.00 89.50 96 VAL A N 1
ATOM 757 C CA . VAL A 1 96 ? 6.254 -3.909 0.294 1.00 89.50 96 VAL A CA 1
ATOM 758 C C . VAL A 1 96 ? 6.588 -3.562 1.736 1.00 89.50 96 VAL A C 1
ATOM 760 O O . VAL A 1 96 ? 7.237 -4.338 2.433 1.00 89.50 96 VAL A O 1
ATOM 763 N N . ALA A 1 97 ? 6.186 -2.382 2.190 1.00 89.62 97 ALA A N 1
ATOM 764 C CA . ALA A 1 97 ? 6.422 -1.937 3.555 1.00 89.62 97 ALA A CA 1
ATOM 765 C C . ALA A 1 97 ? 5.110 -1.494 4.177 1.00 89.62 97 ALA A C 1
ATOM 767 O O . ALA A 1 97 ? 4.308 -0.811 3.538 1.00 89.62 97 ALA A O 1
ATOM 768 N N . PHE A 1 98 ? 4.909 -1.843 5.440 1.00 92.75 98 PHE A N 1
ATOM 769 C CA . PHE A 1 98 ? 3.767 -1.362 6.189 1.00 92.75 98 PHE A CA 1
ATOM 770 C C . PHE A 1 98 ? 4.164 -0.942 7.592 1.00 92.75 98 PHE A C 1
ATOM 772 O O . PHE A 1 98 ? 5.210 -1.307 8.137 1.00 92.75 98 PHE A O 1
ATOM 779 N N . THR A 1 99 ? 3.300 -0.139 8.185 1.00 91.94 99 THR A N 1
ATOM 780 C CA . THR A 1 99 ? 3.456 0.288 9.556 1.00 91.94 99 THR A CA 1
ATOM 781 C C . THR A 1 99 ? 2.117 0.434 10.238 1.00 91.94 99 THR A C 1
ATOM 783 O O . THR A 1 99 ? 1.119 0.809 9.621 1.00 91.94 99 THR A O 1
ATOM 786 N N . GLU A 1 100 ? 2.131 0.179 11.537 1.00 91.25 100 GLU A N 1
ATOM 787 C CA . GLU A 1 100 ? 1.045 0.520 12.428 1.00 91.25 100 GLU A CA 1
ATOM 788 C C . GLU A 1 100 ? 1.518 1.534 13.463 1.00 91.25 100 GLU A C 1
ATOM 790 O O . GLU A 1 100 ? 2.656 1.520 13.926 1.00 91.25 100 GLU A O 1
ATOM 795 N N . GLN A 1 101 ? 0.623 2.434 13.841 1.00 88.94 101 GLN A N 1
ATOM 796 C CA . GLN A 1 101 ? 0.876 3.478 14.818 1.00 88.94 101 GLN A CA 1
ATOM 797 C C . GLN A 1 101 ? -0.208 3.429 15.893 1.00 88.94 101 GLN A C 1
ATOM 799 O O . GLN A 1 101 ? -1.396 3.389 15.576 1.00 88.94 101 GLN A O 1
ATOM 804 N N . ASP A 1 102 ? 0.179 3.467 17.168 1.00 88.62 102 ASP A N 1
ATOM 805 C CA . ASP A 1 102 ? -0.786 3.713 18.242 1.00 88.62 102 ASP A CA 1
ATOM 806 C C . ASP A 1 102 ? -1.253 5.174 18.198 1.00 88.62 102 ASP A C 1
ATOM 808 O O . ASP A 1 102 ? -0.430 6.094 18.185 1.00 88.62 102 ASP A O 1
ATOM 812 N N . LEU A 1 103 ? -2.569 5.387 18.157 1.00 86.88 103 LEU A N 1
ATOM 813 C CA . LEU A 1 103 ? -3.187 6.716 18.214 1.00 86.88 103 LEU A CA 1
ATOM 814 C C . LEU A 1 103 ? -3.873 6.977 19.564 1.00 86.88 103 LEU A C 1
ATOM 816 O O . LEU A 1 103 ? -4.473 8.037 19.750 1.00 86.88 103 LEU A O 1
ATOM 820 N N . GLY A 1 104 ? -3.790 6.028 20.500 1.00 84.94 104 GLY A N 1
ATOM 821 C CA . GLY A 1 104 ? -4.469 6.067 21.787 1.00 84.94 104 GLY A CA 1
ATOM 822 C C . GLY A 1 104 ? -5.929 5.615 21.716 1.00 84.94 104 GLY A C 1
ATOM 823 O O . GLY A 1 104 ? -6.552 5.548 20.655 1.00 84.94 104 GLY A O 1
ATOM 824 N N . ASN A 1 105 ? -6.495 5.298 22.885 1.00 85.56 105 ASN A N 1
ATOM 825 C CA . ASN A 1 105 ? -7.905 4.918 23.056 1.00 85.56 105 ASN A CA 1
ATOM 826 C C . ASN A 1 105 ? -8.362 3.751 22.160 1.00 85.56 105 ASN A C 1
ATOM 828 O O . ASN A 1 105 ? -9.492 3.737 21.689 1.00 85.56 105 ASN A O 1
ATOM 832 N N . GLY A 1 106 ? -7.475 2.785 21.900 1.00 83.75 106 GLY A N 1
ATOM 833 C CA . GLY A 1 106 ? -7.773 1.624 21.051 1.00 83.75 106 GLY A CA 1
ATOM 834 C C . GLY A 1 106 ? -7.713 1.896 19.544 1.00 83.75 106 GLY A C 1
ATOM 835 O O . GLY A 1 106 ? -7.851 0.955 18.763 1.00 83.75 106 GLY A O 1
ATOM 836 N N . ARG A 1 107 ? -7.445 3.140 19.127 1.00 88.69 107 ARG A N 1
ATOM 837 C CA . ARG A 1 107 ? -7.306 3.518 17.718 1.00 88.69 107 ARG A CA 1
ATOM 838 C C . ARG A 1 107 ? -5.894 3.261 17.207 1.00 88.69 107 ARG A C 1
ATOM 840 O O . ARG A 1 107 ? -4.904 3.530 17.888 1.00 88.69 107 ARG A O 1
ATOM 847 N N . ARG A 1 108 ? -5.813 2.797 15.967 1.00 90.81 108 ARG A N 1
ATOM 848 C CA . ARG A 1 108 ? -4.576 2.516 15.241 1.00 90.81 108 ARG A CA 1
ATOM 849 C C . ARG A 1 108 ? -4.561 3.294 13.933 1.00 90.81 108 ARG A C 1
ATOM 851 O O . ARG A 1 108 ? -5.595 3.456 13.287 1.00 90.81 108 ARG A O 1
ATOM 858 N N . GLY A 1 109 ? -3.393 3.802 13.563 1.00 91.38 109 GLY A N 1
ATOM 859 C CA . GLY A 1 109 ? -3.103 4.238 12.203 1.00 91.38 109 GLY A CA 1
ATOM 860 C C . GLY A 1 109 ? -2.414 3.102 11.469 1.00 91.38 109 GLY A C 1
ATOM 861 O O . GLY A 1 109 ? -1.524 2.481 12.040 1.00 91.38 109 GLY A O 1
ATOM 862 N N . PHE A 1 110 ? -2.806 2.841 10.231 1.00 93.38 110 PHE A N 1
ATOM 863 C CA . PHE A 1 110 ? -2.159 1.860 9.370 1.00 93.38 110 PHE A CA 1
ATOM 864 C C . PHE A 1 110 ? -1.726 2.538 8.078 1.00 93.38 110 PHE A C 1
ATOM 866 O O . PHE A 1 110 ? -2.482 3.318 7.495 1.00 93.38 110 PHE A O 1
ATOM 873 N N . GLY A 1 111 ? -0.507 2.241 7.640 1.00 92.81 111 GLY A N 1
ATOM 874 C CA . GLY A 1 111 ? -0.001 2.637 6.337 1.00 92.81 111 GLY A CA 1
ATOM 875 C C . GLY A 1 111 ? 0.639 1.450 5.638 1.00 92.81 111 GLY A C 1
ATOM 876 O O . GLY A 1 111 ? 1.431 0.746 6.257 1.00 92.81 111 GLY A O 1
ATOM 877 N N . LEU A 1 112 ? 0.342 1.261 4.356 1.00 93.62 112 LEU A N 1
ATOM 878 C CA . LEU A 1 112 ? 1.050 0.326 3.485 1.00 93.62 112 LEU A CA 1
ATOM 879 C C . LEU A 1 112 ? 1.503 1.053 2.228 1.00 93.62 112 LEU A C 1
ATOM 881 O O . LEU A 1 112 ? 0.744 1.822 1.638 1.00 93.62 112 LEU A O 1
ATOM 885 N N . VAL A 1 113 ? 2.739 0.791 1.819 1.00 90.94 113 VAL A N 1
ATOM 886 C CA . VAL A 1 113 ? 3.312 1.285 0.572 1.00 90.94 113 VAL A CA 1
ATOM 887 C C . VAL A 1 113 ? 3.968 0.153 -0.198 1.00 90.94 113 VAL A C 1
ATOM 889 O O . VAL A 1 113 ? 4.627 -0.717 0.371 1.00 90.94 113 VAL A O 1
ATOM 892 N N . ILE A 1 114 ? 3.829 0.210 -1.516 1.00 89.56 114 ILE A N 1
ATOM 893 C CA . ILE A 1 114 ? 4.674 -0.535 -2.446 1.00 89.56 114 ILE A CA 1
ATOM 894 C C . ILE A 1 114 ? 5.558 0.493 -3.121 1.00 89.56 114 ILE A C 1
ATOM 896 O O . ILE A 1 114 ? 5.069 1.515 -3.606 1.00 89.56 114 ILE A O 1
ATOM 900 N N . ARG A 1 115 ? 6.864 0.253 -3.140 1.00 81.69 115 ARG A N 1
ATOM 901 C CA . ARG A 1 115 ? 7.827 1.213 -3.682 1.00 81.69 115 ARG A CA 1
ATOM 902 C C . ARG A 1 115 ? 8.965 0.523 -4.404 1.00 81.69 115 ARG A C 1
ATOM 904 O O . ARG A 1 115 ? 9.265 -0.633 -4.135 1.00 81.69 115 ARG A O 1
ATOM 911 N N . LYS A 1 116 ? 9.638 1.266 -5.279 1.00 75.19 116 LYS A N 1
ATOM 912 C CA . LYS A 1 116 ? 10.963 0.908 -5.793 1.00 75.19 116 LYS A CA 1
ATOM 913 C C . LYS A 1 116 ? 12.012 1.506 -4.852 1.00 75.19 116 LYS A C 1
ATOM 915 O O . LYS A 1 116 ? 12.137 2.720 -4.782 1.00 75.19 116 LYS A O 1
ATOM 920 N N . SER A 1 117 ? 12.725 0.698 -4.073 1.00 58.47 117 SER A N 1
ATOM 921 C CA . SER A 1 117 ? 13.762 1.199 -3.162 1.00 58.47 117 SER A CA 1
ATOM 922 C C . SER A 1 117 ? 14.953 1.717 -3.959 1.00 58.47 117 SER A C 1
ATOM 924 O O . SER A 1 117 ? 15.745 0.904 -4.402 1.00 58.47 117 SER A O 1
ATOM 926 N N . SER A 1 118 ? 15.112 3.025 -4.143 1.00 53.38 118 SER A N 1
ATOM 927 C CA . SER A 1 118 ? 16.381 3.610 -4.594 1.00 53.38 118 SER A CA 1
ATOM 928 C C . SER A 1 118 ? 17.368 3.689 -3.428 1.00 53.38 118 SER A C 1
ATOM 930 O O . SER A 1 118 ? 16.965 3.964 -2.297 1.00 53.38 118 SER A O 1
ATOM 932 N N . GLU A 1 119 ? 18.662 3.489 -3.694 1.00 48.75 119 GLU A N 1
ATOM 933 C CA . GLU A 1 119 ? 19.723 3.858 -2.736 1.00 48.75 119 GLU A CA 1
ATOM 934 C C . GLU A 1 119 ? 19.685 5.366 -2.418 1.00 48.75 119 GLU A C 1
ATOM 936 O O . GLU A 1 119 ? 20.005 5.788 -1.305 1.00 48.75 119 GLU A O 1
ATOM 941 N N . ASP A 1 120 ? 19.184 6.169 -3.362 1.00 44.66 120 ASP A N 1
ATOM 942 C CA . ASP A 1 120 ? 18.930 7.589 -3.169 1.00 44.66 120 ASP A CA 1
ATOM 943 C C . ASP A 1 120 ? 17.657 7.849 -2.364 1.00 44.66 120 ASP A C 1
ATOM 945 O O . ASP A 1 120 ? 16.530 7.579 -2.787 1.00 44.66 120 ASP A O 1
ATOM 949 N N . LYS A 1 121 ? 17.847 8.469 -1.200 1.00 47.91 121 LYS A N 1
ATOM 950 C CA . LYS A 1 121 ? 16.795 8.951 -0.292 1.00 47.91 121 LYS A CA 1
ATOM 951 C C . LYS A 1 121 ? 16.045 10.182 -0.823 1.00 47.91 121 LYS A C 1
ATOM 953 O O . LYS A 1 121 ? 15.193 10.711 -0.113 1.00 47.91 121 LYS A O 1
ATOM 958 N N . ALA A 1 122 ? 16.391 10.671 -2.015 1.00 45.22 122 ALA A N 1
ATOM 959 C CA . ALA A 1 122 ? 16.083 12.035 -2.431 1.00 45.22 122 ALA A CA 1
ATOM 960 C C . ALA A 1 122 ? 14.614 12.275 -2.817 1.00 45.22 122 ALA A C 1
ATOM 962 O O . ALA A 1 122 ? 14.178 13.419 -2.735 1.00 45.22 122 ALA A O 1
ATOM 963 N N . ASP A 1 123 ? 13.818 11.248 -3.142 1.00 54.84 123 ASP A N 1
ATOM 964 C CA . ASP A 1 123 ? 12.376 11.450 -3.327 1.00 54.84 123 ASP A CA 1
ATOM 965 C C . ASP A 1 123 ? 11.536 10.176 -3.083 1.00 54.84 123 ASP A C 1
ATOM 967 O O . ASP A 1 123 ? 11.414 9.257 -3.900 1.00 54.84 123 ASP A O 1
ATOM 971 N N . LEU A 1 124 ? 10.943 10.110 -1.889 1.00 56.62 124 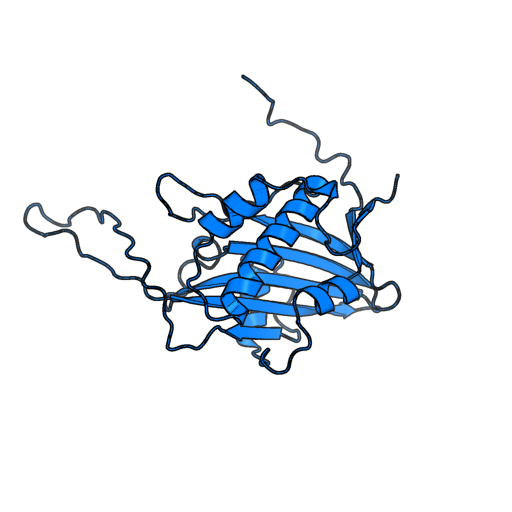LEU A N 1
ATOM 972 C CA . LEU A 1 124 ? 10.121 8.986 -1.433 1.00 56.62 124 LEU A CA 1
ATOM 973 C C . LEU A 1 124 ? 8.785 8.861 -2.188 1.00 56.62 124 LEU A C 1
ATOM 975 O O . LEU A 1 124 ? 8.148 7.809 -2.095 1.00 56.62 124 LEU A O 1
ATOM 979 N N . ARG A 1 125 ? 8.340 9.906 -2.902 1.00 58.41 125 ARG A N 1
ATOM 980 C CA . ARG A 1 125 ? 7.049 9.917 -3.611 1.00 58.41 125 ARG A CA 1
ATOM 981 C C . ARG A 1 125 ? 7.173 9.508 -5.068 1.00 58.41 125 ARG A C 1
ATOM 983 O O . ARG A 1 125 ? 6.294 8.813 -5.565 1.00 58.41 125 ARG A O 1
ATOM 990 N N . THR A 1 126 ? 8.275 9.846 -5.730 1.00 62.16 126 THR A N 1
ATOM 991 C CA . THR A 1 126 ? 8.537 9.404 -7.115 1.00 62.16 126 THR A CA 1
ATOM 992 C C . THR A 1 126 ? 8.892 7.921 -7.218 1.00 62.16 126 THR A C 1
ATOM 994 O O . THR A 1 126 ? 8.810 7.332 -8.294 1.00 62.16 126 THR A O 1
ATOM 997 N N . SER A 1 127 ? 9.257 7.294 -6.096 1.00 72.19 127 SER A N 1
ATOM 998 C CA . SER A 1 127 ? 9.470 5.847 -5.999 1.00 72.19 127 SER A CA 1
ATOM 999 C C . SER A 1 127 ? 8.230 5.062 -5.558 1.00 72.19 127 SER A C 1
ATOM 1001 O O . SER A 1 127 ? 8.250 3.826 -5.606 1.00 72.19 127 SER A O 1
ATOM 1003 N N . MET A 1 128 ? 7.167 5.745 -5.116 1.00 80.06 128 MET A N 1
ATOM 1004 C CA . MET A 1 128 ? 5.950 5.099 -4.635 1.00 80.06 128 MET A CA 1
ATOM 1005 C C . MET A 1 128 ? 5.140 4.559 -5.812 1.00 80.06 128 MET A C 1
ATOM 1007 O O . MET A 1 128 ? 4.781 5.273 -6.740 1.00 80.06 128 MET A O 1
ATOM 1011 N N . VAL A 1 129 ? 4.850 3.267 -5.745 1.00 84.25 129 VAL A N 1
ATOM 1012 C CA . VAL A 1 129 ? 4.031 2.546 -6.715 1.00 84.25 129 VAL A CA 1
ATOM 1013 C C . VAL A 1 129 ? 2.595 2.444 -6.218 1.00 84.25 129 VAL A C 1
ATOM 1015 O O . VAL A 1 129 ? 1.670 2.506 -7.008 1.00 84.25 129 VAL A O 1
ATOM 1018 N N . PHE A 1 130 ? 2.392 2.307 -4.914 1.00 90.56 130 PHE A N 1
ATOM 1019 C CA . PHE A 1 130 ? 1.078 2.314 -4.284 1.00 90.56 130 PHE A CA 1
ATOM 1020 C C . PHE A 1 130 ? 1.222 2.824 -2.856 1.00 90.56 130 PHE A C 1
ATOM 1022 O O . PHE A 1 130 ? 2.247 2.574 -2.217 1.00 90.56 130 PHE A O 1
ATOM 1029 N N . GLY A 1 131 ? 0.191 3.493 -2.349 1.00 92.31 131 GLY A N 1
ATOM 1030 C CA . GLY A 1 131 ? 0.132 3.907 -0.956 1.00 92.31 131 GLY A CA 1
ATOM 1031 C C . GLY A 1 131 ? -1.295 3.947 -0.439 1.00 92.31 131 GLY A C 1
ATOM 1032 O O . GLY A 1 131 ? -2.172 4.539 -1.059 1.00 92.31 131 GLY A O 1
ATOM 1033 N N . ILE A 1 132 ? -1.529 3.373 0.733 1.00 93.38 132 ILE A N 1
ATOM 1034 C CA . ILE A 1 132 ? -2.797 3.491 1.449 1.00 93.38 132 ILE A CA 1
ATOM 1035 C C . ILE A 1 132 ? -2.522 3.859 2.899 1.00 93.38 132 ILE A C 1
ATOM 1037 O O . ILE A 1 132 ? -1.608 3.327 3.526 1.00 93.38 132 ILE A O 1
ATOM 1041 N N . TYR A 1 133 ? -3.311 4.791 3.424 1.00 93.12 133 TYR A N 1
ATOM 1042 C CA . TYR A 1 133 ? -3.297 5.155 4.832 1.00 93.12 133 TYR A CA 1
ATOM 1043 C C . TYR A 1 133 ? -4.718 5.273 5.361 1.00 93.12 133 TYR A C 1
ATOM 1045 O O . TYR A 1 133 ? -5.592 5.867 4.720 1.00 93.12 133 TYR A O 1
ATOM 1053 N N . GLY A 1 134 ? -4.936 4.750 6.559 1.00 92.31 134 GLY A N 1
ATOM 1054 C CA . GLY A 1 134 ? -6.221 4.809 7.228 1.00 92.31 134 GLY A CA 1
ATOM 1055 C C . GLY A 1 134 ? -6.106 4.688 8.736 1.00 92.31 134 GLY A C 1
ATOM 1056 O O . GLY A 1 134 ? -5.035 4.431 9.290 1.00 92.31 134 GLY A O 1
ATOM 1057 N N . THR A 1 135 ? -7.236 4.890 9.405 1.00 92.31 135 THR A N 1
ATOM 1058 C CA . THR A 1 135 ? -7.353 4.682 10.848 1.00 92.31 135 THR A CA 1
ATOM 1059 C C . THR A 1 135 ? -8.448 3.677 11.157 1.00 92.31 135 THR A C 1
ATOM 1061 O O . THR A 1 135 ? -9.490 3.656 10.504 1.00 92.31 135 THR A O 1
ATOM 1064 N N . TYR A 1 136 ? -8.204 2.822 12.145 1.00 91.88 136 TYR A N 1
ATOM 1065 C CA . TYR A 1 136 ? -9.130 1.769 12.548 1.00 91.88 136 TYR A CA 1
ATOM 1066 C C .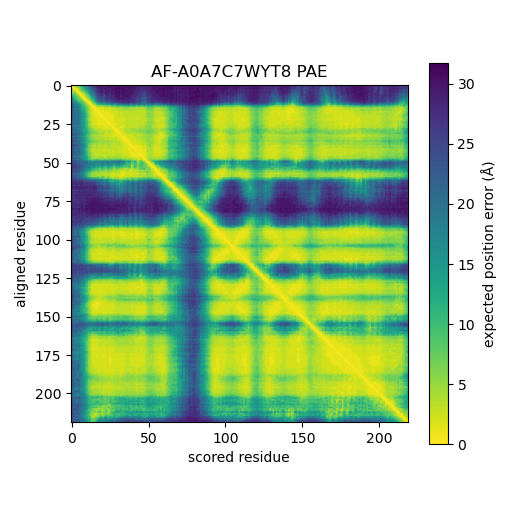 TYR A 1 136 ? -9.186 1.643 14.074 1.00 91.88 136 TYR A C 1
ATOM 1068 O O . TYR A 1 136 ? -8.255 2.049 14.774 1.00 91.88 136 TYR A O 1
ATOM 1076 N N . ASP A 1 137 ? -10.299 1.137 14.602 1.00 89.88 137 ASP A N 1
ATOM 1077 C CA . ASP A 1 137 ? -10.410 0.746 16.012 1.00 89.88 137 ASP A CA 1
ATOM 1078 C C . ASP A 1 137 ? -10.083 -0.744 16.133 1.00 89.88 137 ASP A C 1
ATOM 1080 O O . ASP A 1 137 ? -10.610 -1.559 15.375 1.00 89.88 137 ASP A O 1
ATOM 1084 N N . LYS A 1 138 ? -9.235 -1.118 17.096 1.00 82.75 138 LYS A N 1
ATOM 1085 C CA . LYS A 1 138 ? -8.856 -2.517 17.339 1.00 82.75 138 LYS A CA 1
ATOM 1086 C C . LYS A 1 138 ? -10.053 -3.411 17.705 1.00 82.75 138 LYS A C 1
ATOM 1088 O O . LYS A 1 138 ? -9.946 -4.631 17.630 1.00 82.75 138 LYS A O 1
ATOM 1093 N N . LYS A 1 139 ? -11.183 -2.861 18.144 1.00 87.06 139 LYS A N 1
ATOM 1094 C CA . LYS A 1 139 ? -12.393 -3.656 18.397 1.00 87.06 139 LYS A CA 1
ATOM 1095 C C . LYS A 1 139 ? -13.173 -3.928 17.121 1.00 87.06 139 LYS A C 1
ATOM 1097 O O . LYS A 1 139 ? -13.607 -5.054 16.915 1.00 87.06 139 LYS A O 1
ATOM 1102 N N . ASP A 1 140 ? -13.311 -2.908 16.285 1.00 85.44 140 ASP A N 1
ATOM 1103 C CA . ASP A 1 140 ? -14.167 -2.974 15.105 1.00 85.44 140 ASP A CA 1
ATOM 1104 C C . ASP A 1 140 ? -13.438 -3.564 13.896 1.00 85.44 140 ASP A C 1
ATOM 1106 O O . ASP A 1 140 ? -14.097 -4.049 12.988 1.00 85.44 140 ASP A O 1
ATOM 1110 N N . GLN A 1 141 ? -12.099 -3.500 13.859 1.00 88.81 141 GLN A N 1
ATOM 1111 C CA . GLN A 1 141 ? -11.246 -4.010 12.769 1.00 88.81 141 GLN A CA 1
ATOM 1112 C C . GLN A 1 141 ? -11.589 -3.440 11.376 1.00 88.81 141 GLN A C 1
ATOM 1114 O O . GLN A 1 141 ? -11.077 -3.880 10.354 1.00 88.81 141 GLN A O 1
ATOM 1119 N N . MET A 1 142 ? -12.405 -2.385 11.336 1.00 91.81 142 MET A N 1
ATOM 1120 C CA . MET A 1 142 ? -12.781 -1.675 10.123 1.00 91.81 142 MET A CA 1
ATOM 1121 C C . MET A 1 142 ? -11.909 -0.436 9.965 1.00 91.81 142 MET A C 1
ATOM 1123 O O . MET A 1 142 ? -12.052 0.542 10.708 1.00 91.81 142 MET A O 1
ATOM 1127 N N . MET A 1 143 ? -11.026 -0.452 8.972 1.00 92.62 143 MET A N 1
ATOM 1128 C CA . MET A 1 143 ? -10.184 0.689 8.649 1.00 92.62 143 MET A CA 1
ATOM 1129 C C . MET A 1 143 ? -10.910 1.674 7.755 1.00 92.62 143 MET A C 1
ATOM 1131 O O . MET A 1 143 ? -11.253 1.365 6.618 1.00 92.62 143 MET A O 1
ATOM 1135 N N . ARG A 1 144 ? -11.064 2.904 8.246 1.00 92.44 144 ARG A N 1
ATOM 1136 C CA . ARG A 1 144 ? -11.450 4.045 7.424 1.00 92.44 144 ARG A CA 1
ATOM 1137 C C . ARG A 1 144 ? -10.244 4.515 6.626 1.00 92.44 144 ARG A C 1
ATOM 1139 O O . ARG A 1 144 ? -9.231 4.908 7.207 1.00 92.44 144 ARG A O 1
ATOM 1146 N N . ILE A 1 145 ? -10.377 4.534 5.305 1.00 91.38 145 ILE A N 1
ATOM 1147 C CA . ILE A 1 145 ? -9.323 5.032 4.420 1.00 91.38 145 ILE A CA 1
ATOM 1148 C C . ILE A 1 145 ? -9.304 6.560 4.497 1.00 91.38 145 ILE A C 1
ATOM 1150 O O . ILE A 1 145 ? -10.320 7.229 4.304 1.00 91.38 145 ILE A O 1
ATOM 1154 N N . GLU A 1 146 ? -8.138 7.123 4.797 1.00 90.00 146 GLU A N 1
ATOM 1155 C CA . GLU A 1 146 ? -7.925 8.571 4.844 1.00 90.00 146 GLU A CA 1
ATOM 1156 C C . GLU A 1 146 ? -7.181 9.071 3.609 1.00 90.00 146 GLU A C 1
ATOM 1158 O O . GLU A 1 146 ? -7.392 10.216 3.196 1.00 90.00 146 GLU A O 1
ATOM 1163 N N . ARG A 1 147 ? -6.310 8.233 3.031 1.00 90.75 147 ARG A N 1
ATOM 1164 C CA . ARG A 1 147 ? -5.531 8.543 1.831 1.00 90.75 147 ARG A CA 1
ATOM 1165 C C . ARG A 1 147 ? -5.294 7.295 1.000 1.00 90.75 147 ARG A C 1
ATOM 1167 O O . ARG A 1 147 ? -5.030 6.226 1.547 1.00 90.75 147 ARG A O 1
ATOM 1174 N N . LEU A 1 148 ? -5.338 7.473 -0.311 1.00 90.62 148 LEU A N 1
ATOM 1175 C CA . LEU A 1 148 ? -5.092 6.433 -1.292 1.00 90.62 148 LEU A CA 1
ATOM 1176 C C . LEU A 1 148 ? -4.288 7.036 -2.440 1.00 90.62 148 LEU A C 1
ATOM 1178 O O . LEU A 1 148 ? -4.612 8.121 -2.922 1.00 90.62 148 LEU A O 1
ATOM 1182 N N . TYR A 1 149 ? -3.239 6.335 -2.841 1.00 89.19 149 TYR A N 1
ATOM 1183 C CA . TYR A 1 149 ? -2.303 6.730 -3.876 1.00 89.19 149 TYR A CA 1
ATOM 1184 C C . TYR A 1 149 ? -2.098 5.560 -4.829 1.00 89.19 149 TYR A C 1
ATOM 1186 O O . TYR A 1 149 ? -1.792 4.440 -4.410 1.00 89.19 149 TYR A O 1
ATOM 1194 N N . THR A 1 150 ? -2.210 5.851 -6.114 1.00 82.38 150 THR A N 1
ATOM 1195 C CA . THR A 1 150 ? -1.807 4.971 -7.210 1.00 82.38 150 THR A CA 1
ATOM 1196 C C . THR A 1 150 ? -0.740 5.695 -8.024 1.00 82.38 150 THR A C 1
ATOM 1198 O O . THR A 1 150 ? -0.631 6.922 -7.930 1.00 82.38 150 THR A O 1
ATOM 1201 N N . PRO A 1 151 ? 0.076 4.979 -8.804 1.00 75.38 151 PRO A N 1
ATOM 1202 C CA . PRO A 1 151 ? 1.065 5.647 -9.616 1.00 75.38 151 PRO A CA 1
ATOM 1203 C C . PRO A 1 151 ? 0.370 6.364 -10.764 1.00 75.38 151 PRO A C 1
ATOM 1205 O O . PRO A 1 151 ? -0.631 5.889 -11.305 1.00 75.38 151 PRO A O 1
ATOM 1208 N N . GLU A 1 152 ? 0.949 7.482 -11.166 1.00 71.88 152 GLU A N 1
ATOM 1209 C CA . GLU A 1 152 ? 0.734 8.018 -12.496 1.00 71.88 152 GLU A CA 1
ATOM 1210 C C . GLU A 1 152 ? 1.872 7.517 -13.399 1.00 71.88 152 GLU A C 1
ATOM 1212 O O . GLU A 1 152 ? 3.020 7.349 -12.969 1.00 71.88 152 GLU A O 1
ATOM 1217 N N . PHE A 1 153 ? 1.544 7.210 -14.651 1.00 69.69 153 PHE A N 1
ATOM 1218 C CA . PHE A 1 153 ? 2.525 6.826 -15.660 1.00 69.69 153 PHE A CA 1
ATOM 1219 C C . PHE A 1 153 ? 2.601 7.948 -16.689 1.00 69.69 153 PHE A C 1
ATOM 1221 O O . PHE A 1 153 ? 1.596 8.274 -17.320 1.00 69.69 153 PHE A O 1
ATOM 1228 N N . ALA A 1 154 ? 3.788 8.534 -16.843 1.00 64.50 154 ALA A N 1
ATOM 1229 C CA . ALA A 1 154 ? 4.087 9.422 -17.962 1.00 64.50 154 ALA A CA 1
ATOM 1230 C C . ALA A 1 154 ? 4.285 8.599 -19.254 1.00 64.50 154 ALA A C 1
ATOM 1232 O O . ALA A 1 154 ? 4.161 7.374 -19.242 1.00 64.50 154 ALA A O 1
ATOM 1233 N N . ASP A 1 155 ? 4.605 9.255 -20.373 1.00 57.59 155 ASP A N 1
ATOM 1234 C CA . ASP A 1 155 ? 4.983 8.554 -21.604 1.00 57.59 155 ASP A CA 1
ATOM 1235 C C . ASP A 1 155 ? 6.223 7.663 -21.389 1.00 57.59 155 ASP A C 1
ATOM 1237 O O . ASP A 1 155 ? 7.179 8.026 -20.698 1.00 57.59 155 ASP A O 1
ATOM 1241 N N . GLY A 1 156 ? 6.209 6.466 -21.986 1.00 53.16 156 GLY A N 1
ATOM 1242 C CA . GLY A 1 156 ? 7.166 5.404 -21.653 1.00 53.16 156 GLY A CA 1
ATOM 1243 C C . GLY A 1 156 ? 6.891 4.802 -20.268 1.00 53.16 156 GLY A C 1
ATOM 1244 O O . GLY A 1 156 ? 6.047 5.272 -19.525 1.00 53.16 156 GLY A O 1
ATOM 1245 N N . ASN A 1 157 ? 7.562 3.721 -19.873 1.00 56.25 157 ASN A N 1
ATOM 1246 C CA . ASN A 1 157 ? 7.288 3.017 -18.602 1.00 56.25 157 ASN A CA 1
ATOM 1247 C C . ASN A 1 157 ? 7.765 3.785 -17.342 1.00 56.25 157 ASN A C 1
ATOM 1249 O O . ASN A 1 157 ? 8.245 3.190 -16.372 1.00 56.25 157 ASN A O 1
ATOM 1253 N N . VAL A 1 158 ? 7.685 5.113 -17.366 1.00 59.22 158 VAL A N 1
ATOM 1254 C CA . VAL A 1 158 ? 8.224 6.027 -16.371 1.00 59.22 158 VAL A CA 1
ATOM 1255 C C . VAL A 1 158 ? 7.133 6.375 -15.359 1.00 59.22 158 VAL A C 1
ATOM 1257 O O . VAL A 1 158 ? 6.134 7.005 -15.694 1.00 59.22 158 VAL A O 1
ATOM 1260 N N . LEU A 1 159 ? 7.350 5.982 -14.102 1.00 64.19 159 LEU A N 1
ATOM 1261 C CA . LEU A 1 159 ? 6.523 6.418 -12.974 1.00 64.19 159 LEU A CA 1
ATOM 1262 C C . LEU A 1 159 ? 6.692 7.930 -12.781 1.00 64.19 159 LEU A C 1
ATOM 1264 O O . LEU A 1 159 ? 7.818 8.397 -12.569 1.00 64.19 159 LEU A O 1
ATOM 1268 N N . SER A 1 160 ? 5.605 8.690 -12.857 1.00 63.00 160 SER A N 1
ATOM 1269 C CA . SER A 1 160 ? 5.577 10.067 -12.359 1.00 63.00 160 SER A CA 1
ATOM 1270 C C . SER A 1 160 ? 5.342 10.079 -10.842 1.00 63.00 160 SER A C 1
ATOM 1272 O O . SER A 1 160 ? 5.280 9.027 -10.201 1.00 63.00 160 SER A O 1
ATOM 1274 N N . GLU A 1 161 ? 5.308 11.269 -10.237 1.00 66.94 161 GLU A N 1
ATOM 1275 C CA . GLU A 1 161 ? 4.990 11.406 -8.812 1.00 66.94 161 GLU A CA 1
ATOM 1276 C C . GLU A 1 161 ? 3.620 10.769 -8.522 1.00 66.94 161 GLU A C 1
ATOM 1278 O O . GLU A 1 161 ? 2.668 10.957 -9.277 1.00 66.94 161 GLU A O 1
ATOM 1283 N N . ALA A 1 162 ? 3.519 9.981 -7.450 1.00 70.19 162 ALA A N 1
ATOM 1284 C CA . ALA A 1 162 ? 2.254 9.365 -7.081 1.00 70.19 162 ALA A CA 1
ATOM 1285 C C . ALA A 1 162 ? 1.248 10.429 -6.609 1.00 70.19 162 ALA A C 1
ATOM 1287 O O . ALA A 1 162 ? 1.507 11.162 -5.649 1.00 70.19 162 ALA A O 1
ATOM 1288 N N . SER A 1 163 ? 0.074 10.467 -7.239 1.00 72.44 163 SER A N 1
ATOM 1289 C CA . SER A 1 163 ? -0.994 11.409 -6.897 1.00 72.44 163 SER A CA 1
ATOM 1290 C C . SER A 1 163 ? -2.031 10.782 -5.963 1.00 72.44 163 SER A C 1
ATOM 1292 O O . SER A 1 163 ? -2.330 9.588 -6.068 1.00 72.44 163 SER A O 1
ATOM 1294 N N . PRO A 1 164 ? -2.614 11.568 -5.039 1.00 84.62 164 PRO A N 1
ATOM 1295 C CA . PRO A 1 164 ? -3.762 11.111 -4.272 1.00 84.62 164 PRO A CA 1
ATOM 1296 C C . PRO A 1 164 ? -4.968 10.941 -5.202 1.00 84.62 164 PRO A C 1
ATOM 1298 O O . PRO A 1 164 ? -5.288 11.846 -5.974 1.00 84.62 164 PRO A O 1
ATOM 1301 N N . ILE A 1 165 ? -5.673 9.819 -5.080 1.00 86.50 165 ILE A N 1
ATOM 1302 C CA . ILE A 1 165 ? -6.899 9.554 -5.842 1.00 86.50 165 ILE A CA 1
ATOM 1303 C C . ILE A 1 165 ? -8.149 9.673 -4.957 1.00 86.50 165 ILE A C 1
ATOM 1305 O O . ILE A 1 165 ? -8.050 9.564 -3.727 1.00 86.50 165 ILE A O 1
ATOM 1309 N N . PRO A 1 166 ? -9.338 9.919 -5.542 1.00 88.81 166 PRO A N 1
ATOM 1310 C CA . PRO A 1 166 ? -10.589 9.944 -4.792 1.00 88.81 166 PRO A CA 1
ATOM 1311 C C . PRO A 1 166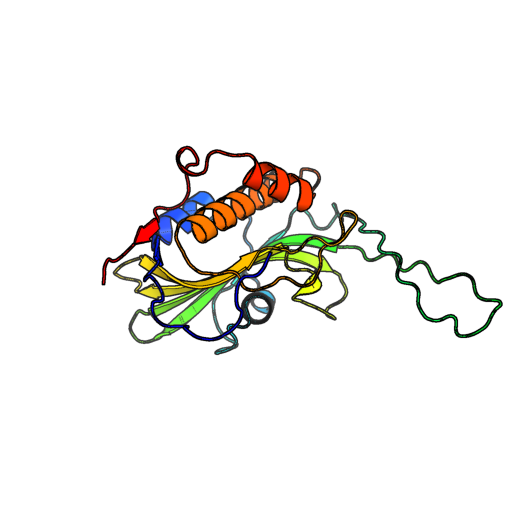 ? -10.852 8.631 -4.042 1.00 88.81 166 PRO A C 1
ATOM 1313 O O . PRO A 1 166 ? -10.557 7.542 -4.529 1.00 88.81 166 PRO A O 1
ATOM 1316 N N . ILE A 1 167 ? -11.430 8.740 -2.842 1.00 89.06 167 ILE A N 1
ATOM 1317 C CA . ILE A 1 167 ? -11.800 7.585 -2.014 1.00 89.06 167 ILE A CA 1
ATOM 1318 C C . ILE A 1 167 ? -13.278 7.274 -2.252 1.00 89.06 167 ILE A C 1
ATOM 1320 O O . ILE A 1 167 ? -14.166 7.826 -1.601 1.00 89.06 167 ILE A O 1
ATOM 1324 N N . ASP A 1 168 ? -13.521 6.370 -3.190 1.00 87.38 168 ASP A N 1
ATOM 1325 C CA . ASP A 1 168 ? -14.796 5.700 -3.430 1.00 87.38 168 ASP A CA 1
ATOM 1326 C C . ASP A 1 168 ? -14.544 4.196 -3.625 1.00 87.38 168 ASP A C 1
ATOM 1328 O O . ASP A 1 168 ? -13.400 3.755 -3.718 1.00 87.38 168 ASP A O 1
ATOM 1332 N N . ALA A 1 169 ? -15.598 3.378 -3.641 1.00 84.62 169 ALA A N 1
ATOM 1333 C CA . ALA A 1 169 ? -15.406 1.928 -3.666 1.00 84.62 169 ALA A CA 1
ATOM 1334 C C . ALA A 1 169 ? -14.780 1.402 -4.962 1.00 84.62 169 ALA A C 1
ATOM 1336 O O . ALA A 1 169 ? -14.111 0.378 -4.906 1.00 84.62 169 ALA A O 1
ATOM 1337 N N . GLU A 1 170 ? -14.991 2.060 -6.103 1.00 85.06 170 GLU A N 1
ATOM 1338 C CA . GLU A 1 170 ? -14.424 1.605 -7.373 1.00 85.06 170 GLU A CA 1
ATOM 1339 C C . GLU A 1 170 ? -12.919 1.874 -7.395 1.00 85.06 170 GLU A C 1
ATOM 1341 O O . GLU A 1 170 ? -12.127 0.953 -7.600 1.00 85.06 170 GLU A O 1
ATOM 1346 N N . ASN A 1 171 ? -12.525 3.101 -7.046 1.00 87.69 171 ASN A N 1
ATOM 1347 C CA . ASN A 1 171 ? -11.126 3.500 -6.930 1.00 87.69 171 ASN A CA 1
ATOM 1348 C C . ASN A 1 171 ? -10.383 2.689 -5.862 1.00 87.69 171 ASN A C 1
ATOM 1350 O O . ASN A 1 171 ? -9.272 2.221 -6.104 1.00 87.69 171 ASN A O 1
ATOM 1354 N N .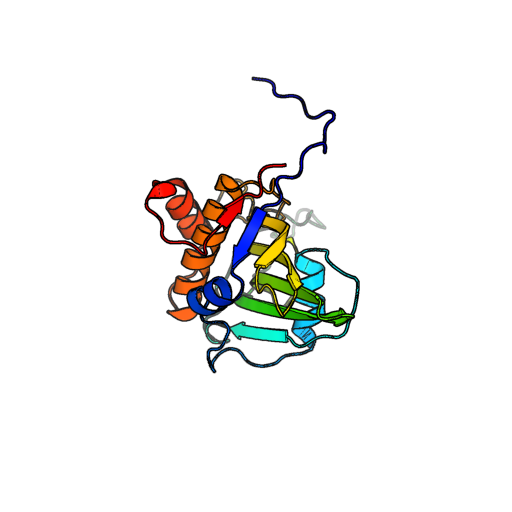 VAL A 1 172 ? -10.999 2.461 -4.697 1.00 89.31 172 VAL A N 1
ATOM 1355 C CA . VAL A 1 172 ? -10.409 1.641 -3.627 1.00 89.31 172 VAL A CA 1
ATOM 1356 C C . VAL A 1 172 ? -10.242 0.193 -4.081 1.00 89.31 172 VAL A C 1
ATOM 1358 O O . VAL A 1 172 ? -9.164 -0.372 -3.903 1.00 89.31 172 VAL A O 1
ATOM 1361 N N . LYS A 1 173 ? -11.260 -0.401 -4.716 1.00 88.38 173 LYS A N 1
ATOM 1362 C CA . LYS A 1 173 ? -11.186 -1.778 -5.217 1.00 88.38 173 LYS A CA 1
ATOM 1363 C C . LYS A 1 173 ? -10.097 -1.938 -6.274 1.00 88.38 173 LYS A C 1
ATOM 1365 O O . LYS A 1 173 ? -9.267 -2.839 -6.163 1.00 88.38 173 LYS A O 1
ATOM 1370 N N . GLY A 1 174 ? -10.069 -1.044 -7.262 1.00 88.94 174 GLY A N 1
ATOM 1371 C CA . GLY A 1 174 ? -9.062 -1.047 -8.321 1.00 88.94 174 GLY A CA 1
ATOM 1372 C C . GLY A 1 174 ? -7.645 -0.857 -7.781 1.00 88.94 174 GLY A C 1
ATOM 1373 O O . GLY A 1 174 ? -6.741 -1.603 -8.153 1.00 88.94 174 GLY A O 1
ATOM 1374 N N . ALA A 1 175 ? -7.452 0.080 -6.850 1.00 90.88 175 ALA A N 1
ATOM 1375 C CA . ALA A 1 175 ? -6.147 0.351 -6.256 1.00 90.88 175 ALA A CA 1
ATOM 1376 C C . ALA A 1 175 ? -5.640 -0.810 -5.385 1.00 90.88 175 ALA A C 1
ATOM 1378 O O . ALA A 1 175 ? -4.459 -1.150 -5.454 1.00 90.88 175 ALA A O 1
ATOM 1379 N N . ILE A 1 176 ? -6.516 -1.450 -4.600 1.00 92.25 176 ILE A N 1
ATOM 1380 C CA . ILE A 1 176 ? -6.146 -2.632 -3.811 1.00 92.25 176 ILE A CA 1
ATOM 1381 C C . ILE A 1 176 ? -5.811 -3.807 -4.731 1.00 92.25 176 ILE A C 1
ATOM 1383 O O . ILE A 1 176 ? -4.784 -4.449 -4.528 1.00 92.25 176 ILE A O 1
ATOM 1387 N N . TYR A 1 177 ? -6.608 -4.055 -5.773 1.00 91.50 177 TYR A N 1
ATOM 1388 C CA . TYR A 1 177 ? -6.310 -5.120 -6.731 1.00 91.50 177 TYR A CA 1
ATOM 1389 C C . TYR A 1 177 ? -4.974 -4.895 -7.446 1.00 91.50 177 TYR A C 1
ATOM 1391 O O . TYR A 1 177 ? -4.151 -5.803 -7.554 1.00 91.50 177 TYR A O 1
ATOM 1399 N N . TYR A 1 178 ? -4.720 -3.661 -7.875 1.00 91.75 178 TYR A N 1
ATOM 1400 C CA . TYR A 1 178 ? -3.436 -3.261 -8.428 1.00 91.75 178 TYR A CA 1
ATOM 1401 C C . TYR A 1 178 ? -2.272 -3.544 -7.462 1.00 91.75 178 TYR A C 1
ATOM 1403 O O . TYR A 1 178 ? -1.245 -4.096 -7.865 1.00 91.75 178 TYR A O 1
ATOM 1411 N N . ALA A 1 179 ? -2.438 -3.201 -6.183 1.00 93.00 179 ALA A N 1
ATOM 1412 C CA . ALA A 1 179 ? -1.436 -3.452 -5.157 1.00 93.00 179 ALA A CA 1
ATOM 1413 C C . ALA A 1 179 ? -1.218 -4.952 -4.904 1.00 93.00 179 ALA A C 1
ATOM 1415 O O . ALA A 1 179 ? -0.071 -5.360 -4.746 1.00 93.00 179 ALA A O 1
ATOM 1416 N N . MET A 1 180 ? -2.273 -5.773 -4.937 1.00 92.38 180 MET A N 1
ATOM 1417 C CA . MET A 1 180 ? -2.167 -7.236 -4.844 1.00 92.38 180 MET A CA 1
ATOM 1418 C C . MET A 1 180 ? -1.351 -7.807 -6.009 1.00 92.38 180 MET A C 1
ATOM 1420 O O . MET A 1 180 ? -0.381 -8.518 -5.778 1.00 92.38 180 MET A O 1
ATOM 1424 N N . LEU A 1 181 ? -1.645 -7.404 -7.253 1.00 91.19 181 LEU A N 1
ATOM 1425 C CA . LEU A 1 181 ? -0.865 -7.823 -8.428 1.00 91.19 181 LEU A CA 1
ATOM 1426 C C . LEU A 1 181 ? 0.619 -7.447 -8.309 1.00 91.19 181 LEU A C 1
ATOM 1428 O O . LEU A 1 181 ? 1.495 -8.220 -8.702 1.00 91.19 181 LEU A O 1
ATOM 1432 N N . CYS A 1 182 ? 0.904 -6.257 -7.776 1.00 89.50 182 CYS A N 1
ATOM 1433 C CA . CYS A 1 182 ? 2.273 -5.817 -7.526 1.00 89.50 182 CYS A CA 1
ATOM 1434 C C . CYS A 1 182 ? 2.952 -6.654 -6.435 1.00 89.50 182 CYS A C 1
ATOM 1436 O O . CYS A 1 182 ? 4.102 -7.055 -6.606 1.00 89.50 182 CYS A O 1
ATOM 1438 N N . ALA A 1 183 ? 2.256 -6.901 -5.325 1.00 90.19 183 ALA A N 1
ATOM 1439 C CA . ALA A 1 183 ? 2.764 -7.677 -4.203 1.00 90.19 183 ALA A CA 1
ATOM 1440 C C . ALA A 1 183 ? 3.067 -9.123 -4.621 1.00 90.19 183 ALA A C 1
ATOM 1442 O O . ALA A 1 183 ? 4.170 -9.592 -4.364 1.00 90.19 183 ALA A O 1
ATOM 1443 N N . ASP A 1 184 ? 2.175 -9.773 -5.376 1.00 89.56 184 ASP A N 1
ATOM 1444 C CA . ASP A 1 184 ? 2.365 -11.136 -5.889 1.00 89.56 184 ASP A CA 1
ATOM 1445 C C . ASP A 1 184 ? 3.655 -11.272 -6.706 1.00 89.56 184 ASP A C 1
ATOM 1447 O O . ASP A 1 184 ? 4.421 -12.222 -6.524 1.00 89.56 184 ASP A O 1
ATOM 1451 N N . LYS A 1 185 ? 3.937 -10.296 -7.581 1.00 87.38 185 LYS A N 1
ATOM 1452 C CA . LYS A 1 185 ? 5.182 -10.253 -8.366 1.00 87.38 185 LYS A CA 1
ATOM 1453 C C . LYS A 1 185 ? 6.415 -10.138 -7.471 1.00 87.38 185 LYS A C 1
ATOM 1455 O O . LYS A 1 185 ? 7.405 -10.828 -7.709 1.00 87.38 185 LYS A O 1
ATOM 1460 N N . ILE A 1 186 ? 6.348 -9.283 -6.447 1.00 86.75 186 ILE A N 1
ATOM 1461 C CA . ILE A 1 186 ? 7.441 -9.061 -5.489 1.00 86.75 186 ILE A CA 1
ATOM 1462 C C . ILE A 1 186 ? 7.682 -10.329 -4.659 1.00 86.75 186 ILE A C 1
ATOM 1464 O O . ILE A 1 186 ? 8.821 -10.785 -4.569 1.00 86.75 186 ILE A O 1
ATOM 1468 N N . TYR A 1 187 ? 6.630 -10.929 -4.101 1.00 86.88 187 TYR A N 1
ATOM 1469 C CA . TYR A 1 187 ? 6.712 -12.134 -3.270 1.00 86.88 187 TYR A CA 1
ATOM 1470 C C . TYR A 1 187 ? 7.161 -13.366 -4.060 1.00 86.88 187 TYR A C 1
ATOM 1472 O O . TYR A 1 187 ? 7.873 -14.214 -3.533 1.00 86.88 187 TYR A O 1
ATOM 1480 N N . SER A 1 188 ? 6.804 -13.445 -5.344 1.00 84.62 188 SER A N 1
ATOM 1481 C CA . SER A 1 188 ? 7.214 -14.543 -6.232 1.00 84.62 188 SER A CA 1
ATOM 1482 C C . SER A 1 188 ? 8.604 -14.338 -6.849 1.00 84.62 188 SER A C 1
ATOM 1484 O O . SER A 1 188 ? 9.057 -15.165 -7.639 1.00 84.62 188 SER A O 1
ATOM 1486 N N . HIS A 1 189 ? 9.294 -13.238 -6.518 1.00 77.94 189 HIS A N 1
ATOM 1487 C CA . HIS A 1 189 ? 10.578 -12.840 -7.108 1.00 77.94 189 HIS A CA 1
ATOM 1488 C C . HIS A 1 189 ? 10.569 -12.781 -8.647 1.00 77.94 189 HIS A C 1
ATOM 1490 O O . HIS A 1 189 ? 11.603 -13.008 -9.292 1.00 77.94 189 HIS A O 1
ATOM 1496 N N . GLU A 1 190 ? 9.409 -12.487 -9.233 1.00 78.69 190 GLU A N 1
ATOM 1497 C CA . GLU A 1 190 ? 9.240 -12.305 -10.670 1.00 78.69 190 GLU A CA 1
ATOM 1498 C C . GLU A 1 190 ? 9.700 -10.905 -11.104 1.00 78.69 190 GLU A C 1
ATOM 1500 O O . GLU A 1 190 ? 9.778 -9.985 -10.283 1.00 78.69 190 GLU A O 1
ATOM 1505 N N . PRO A 1 191 ? 9.977 -10.693 -12.405 1.00 76.62 191 PRO A N 1
ATOM 1506 C CA . PRO A 1 191 ? 10.224 -9.362 -12.928 1.00 76.62 191 PRO A CA 1
ATOM 1507 C C . PRO A 1 191 ? 9.117 -8.364 -12.556 1.00 76.62 191 PRO A C 1
ATOM 1509 O O . PRO A 1 191 ? 7.949 -8.564 -12.891 1.00 76.62 191 PRO A O 1
ATOM 1512 N N . PHE A 1 192 ? 9.484 -7.284 -11.860 1.00 79.56 192 PHE A N 1
ATOM 1513 C CA . PHE A 1 192 ? 8.534 -6.306 -11.349 1.00 79.56 192 PHE A CA 1
ATOM 1514 C C . PHE A 1 192 ? 8.411 -5.096 -12.275 1.00 79.56 192 PHE A C 1
ATOM 1516 O O . PHE A 1 192 ? 9.250 -4.189 -12.283 1.00 79.56 192 PHE A O 1
ATOM 1523 N N . MET A 1 193 ? 7.300 -5.057 -13.007 1.00 79.31 193 MET A N 1
ATOM 1524 C CA . MET A 1 193 ? 6.904 -3.942 -13.859 1.00 79.31 193 MET A CA 1
ATOM 1525 C C . MET A 1 193 ? 5.567 -3.364 -13.367 1.00 79.31 193 MET A C 1
ATOM 1527 O O . MET A 1 193 ? 4.512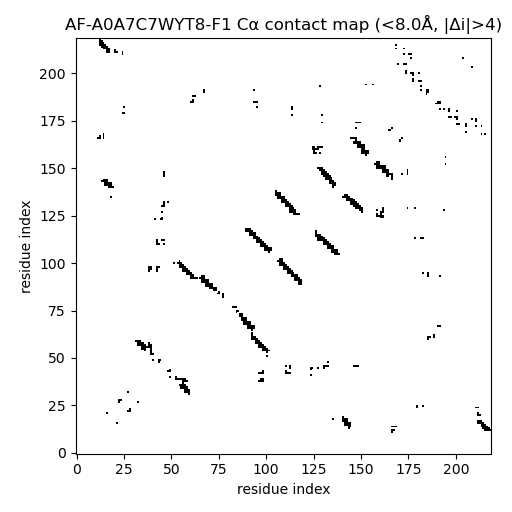 -3.944 -13.627 1.00 79.31 193 MET A O 1
ATOM 1531 N N . PRO A 1 194 ? 5.567 -2.201 -12.684 1.00 80.81 194 PRO A N 1
ATOM 1532 C CA . PRO A 1 194 ? 4.335 -1.575 -12.199 1.00 80.81 194 PRO A CA 1
ATOM 1533 C C . PRO A 1 194 ? 3.299 -1.327 -13.295 1.00 80.81 194 PRO A C 1
ATOM 1535 O O . PRO A 1 194 ? 2.108 -1.500 -13.069 1.00 80.81 194 PRO A O 1
ATOM 1538 N N . ARG A 1 195 ? 3.748 -0.956 -14.501 1.00 82.19 195 ARG A N 1
ATOM 1539 C CA . ARG A 1 195 ? 2.843 -0.668 -15.617 1.00 82.19 195 ARG A CA 1
ATOM 1540 C C . ARG A 1 195 ? 2.047 -1.895 -16.047 1.00 82.19 195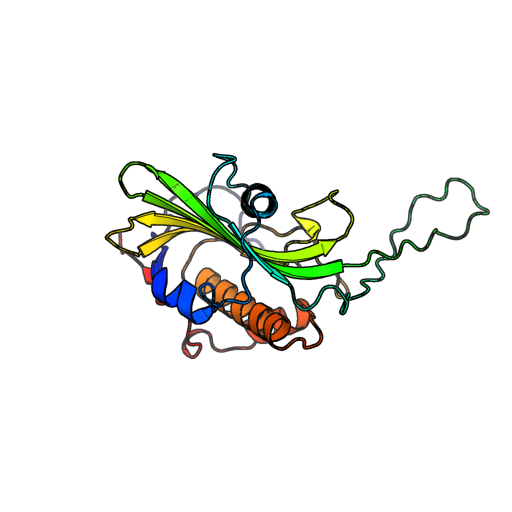 ARG A C 1
ATOM 1542 O O . ARG A 1 195 ? 0.849 -1.783 -16.256 1.00 82.19 195 ARG A O 1
ATOM 1549 N N . GLU A 1 196 ? 2.681 -3.063 -16.095 1.00 84.25 196 GLU A N 1
ATOM 1550 C CA . GLU A 1 196 ? 1.993 -4.317 -16.418 1.00 84.25 196 GLU A CA 1
ATOM 1551 C C . GLU A 1 196 ? 0.924 -4.646 -15.370 1.00 84.25 196 GLU A C 1
ATOM 1553 O O . GLU A 1 196 ? -0.182 -5.065 -15.707 1.00 84.25 196 GLU A O 1
ATOM 1558 N N . CYS A 1 197 ? 1.223 -4.415 -14.088 1.00 87.19 197 CYS A N 1
ATOM 1559 C CA . CYS A 1 197 ? 0.246 -4.589 -13.014 1.00 87.19 197 CYS A CA 1
ATOM 1560 C C . CYS A 1 197 ? -0.929 -3.609 -13.173 1.00 87.19 197 CYS A C 1
ATOM 1562 O O . CYS A 1 197 ? -2.080 -3.989 -12.971 1.00 87.19 197 CYS A O 1
ATOM 1564 N N . PHE A 1 198 ? -0.648 -2.368 -13.578 1.00 85.19 198 PHE A N 1
ATOM 1565 C CA . PHE A 1 198 ? -1.651 -1.321 -13.769 1.00 85.19 198 PHE A CA 1
ATOM 1566 C C . PHE A 1 198 ? -2.558 -1.615 -14.965 1.00 85.19 198 PHE A C 1
ATOM 1568 O O . PHE A 1 198 ? -3.777 -1.590 -14.836 1.00 85.19 198 PHE A O 1
ATOM 1575 N N . GLU A 1 199 ? -1.984 -1.989 -16.106 1.00 84.19 199 GLU A N 1
ATOM 1576 C CA . GLU A 1 199 ? -2.735 -2.390 -17.298 1.00 84.19 199 GLU A CA 1
ATOM 1577 C C . GLU A 1 199 ? -3.612 -3.617 -17.026 1.00 84.19 199 GLU A C 1
ATOM 1579 O O . GLU A 1 199 ? -4.760 -3.669 -17.468 1.00 84.19 199 GLU A O 1
ATOM 1584 N N . ARG A 1 200 ? -3.124 -4.590 -16.246 1.00 84.75 200 ARG A N 1
ATOM 1585 C CA . ARG A 1 200 ? -3.946 -5.725 -15.801 1.00 84.75 200 ARG A CA 1
ATOM 1586 C C . ARG A 1 200 ? -5.095 -5.287 -14.893 1.00 84.75 200 ARG A C 1
ATOM 1588 O O . ARG A 1 200 ? -6.201 -5.793 -15.056 1.00 84.75 200 ARG A O 1
ATOM 1595 N N . ALA A 1 201 ? -4.852 -4.352 -13.975 1.00 85.25 201 ALA A N 1
ATOM 1596 C CA . ALA A 1 201 ? -5.885 -3.822 -13.089 1.00 85.25 201 ALA A CA 1
ATOM 1597 C C . ALA A 1 201 ? -6.962 -3.019 -13.842 1.00 85.25 201 ALA A C 1
ATOM 1599 O O . ALA A 1 201 ? -8.125 -3.070 -13.457 1.00 85.25 201 ALA A O 1
ATOM 1600 N N . LEU A 1 202 ? -6.607 -2.329 -14.932 1.00 81.25 202 LEU A N 1
ATOM 1601 C CA . LEU A 1 202 ? -7.560 -1.588 -15.769 1.00 81.25 202 LEU A CA 1
ATOM 1602 C C . LEU A 1 202 ? -8.430 -2.489 -16.659 1.00 81.25 202 LEU A C 1
ATOM 1604 O O . LEU A 1 202 ? -9.555 -2.127 -16.988 1.00 81.25 202 LEU A O 1
ATOM 1608 N N . ASN A 1 203 ? -7.917 -3.652 -17.066 1.00 77.88 203 ASN A N 1
ATOM 1609 C CA . ASN A 1 203 ? -8.578 -4.539 -18.029 1.00 77.88 203 ASN A CA 1
ATOM 1610 C C . ASN A 1 203 ? -9.453 -5.627 -17.380 1.00 77.88 203 ASN A C 1
ATOM 1612 O O . ASN A 1 203 ? -9.853 -6.582 -18.050 1.00 77.88 203 ASN A O 1
ATOM 1616 N N . VAL A 1 204 ? -9.753 -5.514 -16.083 1.00 78.75 204 VAL A N 1
ATOM 1617 C CA . VAL A 1 204 ? -10.573 -6.486 -15.353 1.00 78.75 204 VAL A CA 1
ATOM 1618 C C . VAL A 1 204 ? -11.960 -5.929 -15.043 1.00 78.75 204 VAL A C 1
ATOM 1620 O O . VAL A 1 204 ? -12.146 -4.743 -14.786 1.00 78.75 204 VAL A O 1
ATOM 1623 N N . GLN A 1 205 ? -12.949 -6.817 -15.012 1.00 77.88 205 GLN A N 1
ATOM 1624 C CA . GLN A 1 205 ? -14.260 -6.513 -14.448 1.00 77.88 205 GLN A CA 1
ATOM 1625 C C . GLN A 1 205 ? -14.147 -6.522 -12.920 1.00 77.88 205 GLN A C 1
ATOM 1627 O O . GLN A 1 205 ? -14.065 -7.589 -12.309 1.00 77.88 205 GLN A O 1
ATOM 1632 N N . LEU A 1 206 ? -14.070 -5.332 -12.310 1.00 72.19 206 LEU A N 1
ATOM 1633 C CA . LEU A 1 206 ? -13.793 -5.176 -10.879 1.00 72.19 206 LEU A CA 1
ATOM 1634 C C . LEU A 1 206 ? -14.809 -5.901 -9.992 1.00 72.19 206 LEU A C 1
ATOM 1636 O O . LEU A 1 206 ? -14.433 -6.397 -8.941 1.00 72.19 206 LEU A O 1
ATOM 1640 N N . ASP A 1 207 ? -16.072 -6.030 -10.391 1.00 70.81 207 ASP A N 1
ATOM 1641 C CA . ASP A 1 207 ? -17.107 -6.792 -9.676 1.00 70.81 207 ASP A CA 1
ATOM 1642 C C . ASP A 1 207 ? -16.764 -8.282 -9.512 1.00 70.81 207 ASP A C 1
ATOM 1644 O O . ASP A 1 207 ? -17.170 -8.891 -8.526 1.00 70.81 207 ASP A O 1
ATOM 1648 N N . LYS A 1 208 ? -15.945 -8.840 -10.411 1.00 74.44 208 LYS A N 1
ATOM 1649 C CA . LYS A 1 208 ? -15.481 -10.238 -10.383 1.00 74.44 208 LYS A CA 1
ATOM 1650 C C . LYS A 1 208 ? -14.148 -10.436 -9.670 1.00 74.44 208 LYS A C 1
ATOM 1652 O O . LYS A 1 208 ? -13.687 -11.569 -9.548 1.00 74.44 208 LYS A O 1
ATOM 1657 N N . VAL A 1 209 ? -13.514 -9.350 -9.236 1.00 75.75 209 VAL A N 1
ATOM 1658 C CA . VAL A 1 209 ? -12.266 -9.409 -8.481 1.00 75.75 209 VAL A CA 1
ATOM 1659 C C . VAL A 1 209 ? -12.579 -9.570 -7.005 1.00 75.75 209 VAL A C 1
ATOM 1661 O O . VAL A 1 209 ? -13.374 -8.819 -6.432 1.00 75.75 209 VAL A O 1
ATOM 1664 N N . ASP A 1 210 ? -11.912 -10.539 -6.402 1.00 77.25 210 ASP A N 1
ATOM 1665 C CA . ASP A 1 210 ? -11.955 -10.788 -4.977 1.00 77.25 210 ASP A CA 1
ATOM 1666 C C . ASP A 1 210 ? -10.916 -9.898 -4.269 1.00 77.25 210 ASP A C 1
ATOM 1668 O O . ASP A 1 210 ? -9.708 -10.086 -4.412 1.00 77.25 210 ASP A O 1
ATOM 1672 N N . THR A 1 211 ? -11.397 -8.863 -3.580 1.00 77.44 211 THR A N 1
ATOM 1673 C CA . THR A 1 211 ? -10.600 -7.883 -2.822 1.00 77.44 211 THR A CA 1
ATOM 1674 C C . THR A 1 211 ? -11.169 -7.768 -1.410 1.00 77.44 211 THR A C 1
ATOM 1676 O O . THR A 1 211 ? -12.375 -7.986 -1.274 1.00 77.44 211 THR A O 1
ATOM 1679 N N . PRO A 1 212 ? -10.380 -7.311 -0.414 1.00 77.38 212 PRO A N 1
ATOM 1680 C CA . PRO A 1 212 ? -10.866 -7.017 0.933 1.00 77.38 212 PRO A CA 1
ATOM 1681 C C . PRO A 1 212 ? -12.233 -6.334 0.944 1.00 77.38 212 PRO A C 1
ATOM 1683 O O . PRO A 1 212 ? -12.450 -5.392 0.171 1.00 77.38 212 PRO A O 1
ATOM 1686 N N . VAL A 1 213 ? -13.149 -6.812 1.793 1.00 73.75 213 VAL A N 1
ATOM 1687 C CA . VAL A 1 213 ? -14.543 -6.355 1.792 1.00 73.75 213 VAL A CA 1
ATOM 1688 C C . VAL A 1 213 ? -14.610 -4.848 2.033 1.00 73.75 213 VAL A C 1
ATOM 1690 O O . VAL A 1 213 ? -14.150 -4.318 3.047 1.00 73.75 213 VAL A O 1
ATOM 1693 N N . ILE A 1 214 ? -15.227 -4.149 1.078 1.00 75.56 214 ILE A N 1
ATOM 1694 C CA . ILE A 1 214 ? -15.411 -2.701 1.110 1.00 75.56 214 ILE A CA 1
ATOM 1695 C C . ILE A 1 214 ? -16.811 -2.394 1.628 1.00 75.56 214 ILE A C 1
ATOM 1697 O O . ILE A 1 214 ? -17.811 -2.634 0.949 1.00 75.56 214 ILE A O 1
ATOM 1701 N N . HIS A 1 215 ? -16.888 -1.792 2.808 1.00 74.06 215 HIS A N 1
ATOM 1702 C CA . HIS A 1 215 ? -18.143 -1.318 3.369 1.00 74.06 215 HIS A CA 1
ATOM 1703 C C . HIS A 1 215 ? -18.346 0.151 3.006 1.00 74.06 215 HIS A C 1
ATOM 1705 O O . HIS A 1 215 ? -17.528 1.010 3.344 1.00 74.06 215 HIS A O 1
ATOM 1711 N N . LYS A 1 216 ? -19.467 0.441 2.339 1.00 67.19 216 LYS A N 1
ATOM 1712 C CA . LYS A 1 216 ? -20.007 1.797 2.230 1.00 67.19 216 LYS A CA 1
ATOM 1713 C C . LYS A 1 216 ? -20.988 1.992 3.374 1.00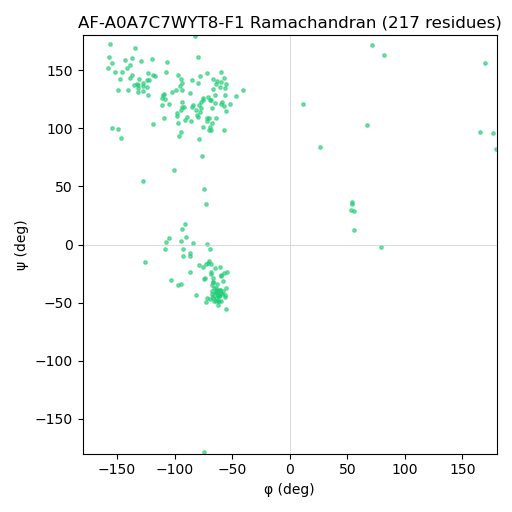 67.19 216 LYS A C 1
ATOM 1715 O O . LYS A 1 216 ? -21.994 1.289 3.433 1.00 67.19 216 LYS A O 1
ATOM 1720 N N . ARG A 1 217 ? -20.726 2.941 4.270 1.00 53.88 217 ARG A N 1
ATOM 1721 C CA . ARG A 1 217 ? -21.792 3.430 5.147 1.00 53.88 217 ARG A CA 1
ATOM 1722 C C . ARG A 1 217 ? -22.601 4.456 4.358 1.00 53.88 217 ARG A C 1
ATOM 1724 O O . ARG A 1 217 ? -22.040 5.470 3.940 1.00 53.88 217 ARG A O 1
ATOM 1731 N N . GLU A 1 218 ? -23.873 4.167 4.101 1.00 45.84 218 GLU A N 1
ATOM 1732 C CA . GLU A 1 218 ? -24.798 5.204 3.635 1.00 45.84 218 GLU A CA 1
ATOM 1733 C C . GLU A 1 218 ? -24.926 6.278 4.735 1.00 45.84 218 GLU A C 1
ATOM 1735 O O . GLU A 1 218 ? -24.846 5.924 5.919 1.00 45.84 218 GLU A O 1
ATOM 1740 N N . PRO A 1 219 ? -24.991 7.569 4.359 1.00 50.28 219 PRO A N 1
ATOM 1741 C CA . PRO A 1 219 ? -25.027 8.683 5.305 1.00 50.28 219 PRO A CA 1
ATOM 1742 C C . PRO A 1 219 ? -26.233 8.643 6.249 1.00 50.28 219 PRO A C 1
ATOM 1744 O O . PRO A 1 219 ? -27.318 8.192 5.822 1.00 50.28 219 PRO A O 1
#

Sequence (219 aa):
MVNKLGKEFANKADIRIDINEFFERFHLHDEHFKEDPAFHTVVLASVNALKSTHGPSRVYMSEPNKTFKVSRTFAMPALSEEDDPDMVTVSGSPCVAFTEQDLGNGRRGFGLVIRKSSEDKADLRTSMVFGIYGTYDKKDQMMRIERLYTPEFADGNVLSEASPIPIDAENVKGAIYYAMLCADKIYSHEPFMPRECFERALNVQLDKVDTPVIHKREP

Solvent-accessible surface area (backbone atoms only — not comparable to full-atom values): 12617 Å² total; per-residue (Å²): 137,89,82,84,90,75,88,75,98,78,75,78,56,54,44,26,32,39,46,63,53,43,34,60,76,68,50,66,82,41,84,72,42,40,79,37,68,76,48,30,52,51,41,31,53,52,61,66,60,76,82,70,88,67,43,61,16,34,37,32,65,37,55,90,86,62,53,52,73,49,78,52,88,62,87,66,82,65,95,49,101,82,60,77,79,73,81,55,74,51,53,24,32,49,33,46,35,38,30,41,28,79,67,56,96,62,29,33,35,40,31,41,30,33,32,47,42,50,85,64,83,85,51,63,39,52,32,29,52,29,28,40,30,26,43,27,37,74,88,74,40,44,26,36,64,75,44,40,32,44,52,38,71,48,88,67,101,39,65,34,61,45,43,80,51,77,71,45,73,66,52,48,51,44,50,51,50,25,47,47,52,47,46,53,28,38,77,67,65,45,89,81,53,71,63,62,29,46,55,53,43,69,74,50,66,66,90,78,55,92,63,59,60,73,44,74,55,79,132

Secondary structure (DSSP, 8-state):
-------------EEEEEHHHHHHHTTTTSTTSEE-HHHHHHHHHHTT--S-S-S-EEEEES-TT--EEEE----PPPSSTTPPP---EEEEEEEEEEEEEEEETTEEEEEEEEEEEES-TT-TTTTEEEEEEEEEETTT-EEEEEEEEE--B-SSS-B-PPEE---SHHHHHHHHHHHHHHHHHHHTT----HHHHHHHHHTS-GGGS--S-EEEE--

pLDDT: mean 73.31, std 18.47, range [29.22, 93.62]

Nearest PDB structures (foldseek):
  1h6s-assembly1_1  TM=3.559E-01  e=1.721E+00  Pseudogemmobacter blasticus
  6prn-assembly1_A  TM=4.208E-01  e=5.677E+00  Pseudogemmobacter blasticus
  7prn-assembly1_A  TM=4.233E-01  e=6.732E+00  Pseudogemmobacter blasticus
  5prn-assembly1_A  TM=4.225E-01  e=8.450E+00  Pseudogemmobacter blasticus
  2prn-assembly1_A  TM=4.221E-01  e=9.467E+00  Pseudogemmobacter blasticus

Foldseek 3Di:
DDDDPDDDPDDQFQKKFQQVLVCVLLVVVDPQWAWDLVCQVLQCVLQVNPPDSDFTKTKHWLDPPLKDWDFDQDADPPPDPPDDRDRDTWIWTWMKMKTWDDPDPQKIKIKIWIFTGTPDPPDSQQGTQWIWIFMDGNVVSITGTPWTWHWDADPDLGTDGIDTDRDDPVVVLLRQQLVSLQSVCRVVVHDHRSVVSNVVSVPDPSVPDDGGDIDGDDD